Protein AF-A0A6N3IE03-F1 (afdb_monomer_lite)

Radius of gyration: 45.59 Å; chains: 1; bounding box: 142×41×114 Å

Foldseek 3Di:
DDDDDDDDDDDDDDDDDDDDDDDDDDDDDDPPPPPPPPDPPPVVVVVVVVVVVVVVVVVVVVVVVVVVVVVQVVVVVVLVVVVVVLLVVLVVCLVVLFDWDFDDPLQPFDPLDDPVQQWDADPVGTIIGTGHSVNVSVSCQVVVPDPQDHDAQAACDASDPVNHDDPVRVVVVVVVVVPDQKDWDDFDPPVPGRTDMDGFDFDDPSLCVSVVVLVVVVVVVVPPDDDDDDDDDDDDDDPDDDDPPRDGRGD

pLDDT: mean 70.15, std 24.77, range [23.05, 97.94]

Structure (mmCIF, N/CA/C/O backbone):
data_AF-A0A6N3IE03-F1
#
_entry.id   AF-A0A6N3IE03-F1
#
loop_
_atom_site.group_PDB
_atom_site.id
_atom_site.type_symbol
_atom_site.label_atom_id
_atom_site.label_alt_id
_atom_site.label_comp_id
_atom_site.label_asym_id
_atom_site.label_entity_id
_atom_site.label_seq_id
_atom_site.pdbx_PDB_ins_code
_atom_site.Cartn_x
_atom_site.Cartn_y
_atom_site.Cartn_z
_atom_site.occupancy
_atom_site.B_iso_or_equiv
_atom_site.auth_seq_id
_atom_site.auth_comp_id
_atom_site.auth_asym_id
_atom_site.auth_atom_id
_atom_site.pdbx_PDB_model_num
ATOM 1 N N . MET A 1 1 ? 94.315 -8.205 -21.829 1.00 37.69 1 MET A N 1
ATOM 2 C CA . MET A 1 1 ? 95.057 -9.343 -22.402 1.00 37.69 1 MET A CA 1
ATOM 3 C C . MET A 1 1 ? 94.757 -9.341 -23.893 1.00 37.69 1 MET A C 1
ATOM 5 O O . MET A 1 1 ? 93.631 -9.609 -24.283 1.00 37.69 1 MET A O 1
ATOM 9 N N . LEU A 1 2 ? 95.710 -8.837 -24.673 1.00 28.73 2 LEU A N 1
ATOM 10 C CA . LEU A 1 2 ? 95.710 -8.754 -26.134 1.00 28.73 2 LEU A CA 1
ATOM 11 C C . LEU A 1 2 ? 96.534 -9.933 -26.654 1.00 28.73 2 LEU A C 1
ATOM 13 O O . LEU A 1 2 ? 97.629 -10.098 -26.125 1.00 28.73 2 LEU A O 1
ATOM 17 N N . TYR A 1 3 ? 96.065 -10.669 -27.665 1.00 27.89 3 TYR A N 1
ATOM 18 C CA . TYR A 1 3 ? 96.879 -11.300 -28.730 1.00 27.89 3 TYR A CA 1
ATOM 19 C C . TYR A 1 3 ? 95.931 -12.095 -29.655 1.00 27.89 3 TYR A C 1
ATOM 21 O O . TYR A 1 3 ? 95.145 -12.886 -29.150 1.00 27.89 3 TYR A O 1
ATOM 29 N N . SER A 1 4 ? 95.742 -11.767 -30.940 1.00 29.50 4 SER A N 1
ATOM 30 C CA . SER A 1 4 ? 96.637 -11.948 -32.100 1.00 29.50 4 SER A CA 1
ATOM 31 C C . SER A 1 4 ? 96.987 -13.413 -32.358 1.00 29.50 4 SER A C 1
ATOM 33 O O . SER A 1 4 ? 97.778 -13.985 -31.623 1.00 29.50 4 SER A O 1
ATOM 35 N N . ASP A 1 5 ? 96.495 -13.968 -33.464 1.00 35.50 5 ASP A N 1
ATOM 36 C CA . ASP A 1 5 ? 97.280 -14.949 -34.204 1.00 35.50 5 ASP A CA 1
ATOM 37 C C . ASP A 1 5 ? 97.206 -14.642 -35.703 1.00 35.50 5 ASP A C 1
ATOM 39 O O . ASP A 1 5 ? 96.164 -14.282 -36.256 1.00 35.50 5 ASP A O 1
ATOM 43 N N . LYS A 1 6 ? 98.382 -14.674 -36.307 1.00 42.88 6 LYS A N 1
ATOM 44 C CA . LYS A 1 6 ? 98.753 -14.263 -37.652 1.00 42.88 6 LYS A CA 1
ATOM 45 C C . LYS A 1 6 ? 99.792 -15.295 -38.056 1.00 42.88 6 LYS A C 1
ATOM 47 O O . LYS A 1 6 ? 100.725 -15.467 -37.281 1.00 42.88 6 LYS A O 1
ATOM 52 N N . ASN A 1 7 ? 99.616 -15.912 -39.226 1.00 38.19 7 ASN A N 1
ATOM 53 C CA . ASN A 1 7 ? 100.542 -16.771 -39.996 1.00 38.19 7 ASN A CA 1
ATOM 54 C C . ASN A 1 7 ? 99.748 -17.978 -40.531 1.00 38.19 7 ASN A C 1
ATOM 56 O O . ASN A 1 7 ? 98.802 -18.428 -39.904 1.00 38.19 7 ASN A O 1
ATOM 60 N N . ASP A 1 8 ? 100.019 -18.573 -41.681 1.00 36.53 8 ASP A N 1
ATOM 61 C CA . ASP A 1 8 ? 100.954 -18.284 -42.754 1.00 36.53 8 ASP A CA 1
ATOM 62 C C . ASP A 1 8 ? 100.447 -19.019 -44.010 1.00 36.53 8 ASP A C 1
ATOM 64 O O . ASP A 1 8 ? 99.541 -19.850 -43.964 1.00 36.53 8 ASP A O 1
ATOM 68 N N . LYS A 1 9 ? 101.041 -18.659 -45.141 1.00 31.48 9 LYS A N 1
ATOM 69 C CA . LYS A 1 9 ? 100.795 -19.112 -46.520 1.00 31.48 9 LYS A CA 1
ATOM 70 C C . LYS A 1 9 ? 100.794 -20.641 -46.704 1.00 31.48 9 LYS A C 1
ATOM 72 O O . LYS A 1 9 ? 101.482 -21.334 -45.972 1.00 31.48 9 LYS A O 1
ATOM 77 N N . ILE A 1 10 ? 100.203 -21.114 -47.812 1.00 32.22 10 ILE A N 1
ATOM 78 C CA . ILE A 1 10 ? 100.901 -21.904 -48.854 1.00 32.22 10 ILE A CA 1
ATOM 79 C C . ILE A 1 10 ? 100.155 -21.762 -50.198 1.00 32.22 10 ILE A C 1
ATOM 81 O O . ILE A 1 10 ? 98.941 -21.904 -50.301 1.00 32.22 10 ILE A O 1
ATOM 85 N N . SER A 1 11 ? 100.946 -21.429 -51.214 1.00 29.80 11 SER A N 1
ATOM 86 C CA . SER A 1 11 ? 100.690 -21.343 -52.658 1.00 29.80 11 SER A CA 1
ATOM 87 C C . SER A 1 11 ? 100.616 -22.740 -53.317 1.00 29.80 11 SER A C 1
ATOM 89 O O . SER A 1 11 ? 101.130 -23.687 -52.739 1.00 29.80 11 SER A O 1
ATOM 91 N N . LEU A 1 12 ? 100.073 -22.983 -54.517 1.00 31.00 12 LEU A N 1
ATOM 92 C CA . LEU A 1 12 ? 100.626 -22.634 -55.840 1.00 31.00 12 LEU A CA 1
ATOM 93 C C . LEU A 1 12 ? 99.791 -23.331 -56.946 1.00 31.00 12 LEU A C 1
ATOM 95 O O . LEU A 1 12 ? 99.172 -24.361 -56.691 1.00 31.00 12 LEU A O 1
ATOM 99 N N . ASN A 1 13 ? 99.974 -22.825 -58.171 1.00 31.70 13 ASN A N 1
ATOM 100 C CA . ASN A 1 13 ? 99.715 -23.377 -59.514 1.00 31.70 13 ASN A CA 1
ATOM 101 C C . ASN A 1 13 ? 98.415 -22.983 -60.221 1.00 31.70 13 ASN A C 1
ATOM 103 O O . ASN A 1 13 ? 97.342 -23.008 -59.638 1.00 31.70 13 ASN A O 1
ATOM 107 N N . TYR A 1 14 ? 98.420 -22.722 -61.528 1.00 32.25 14 TYR A N 1
ATOM 108 C CA . TYR A 1 14 ? 99.443 -22.243 -62.474 1.00 32.25 14 TYR A CA 1
ATOM 109 C C . TYR A 1 14 ? 98.643 -21.883 -63.732 1.00 32.25 14 TYR A C 1
ATOM 111 O O . TYR A 1 14 ? 97.974 -22.729 -64.310 1.00 32.25 14 TYR A O 1
ATOM 119 N N . ASP A 1 15 ? 98.676 -20.601 -64.052 1.00 37.16 15 ASP A N 1
ATOM 120 C CA . ASP A 1 15 ? 98.762 -19.978 -65.366 1.00 37.16 15 ASP A CA 1
ATOM 121 C C . ASP A 1 15 ? 97.851 -20.338 -66.568 1.00 37.16 15 ASP A C 1
ATOM 123 O O . ASP A 1 15 ? 97.775 -21.454 -67.072 1.00 37.16 15 ASP A O 1
ATOM 127 N N . ASN A 1 16 ? 97.336 -19.231 -67.112 1.00 33.88 16 ASN A N 1
ATOM 128 C CA . ASN A 1 16 ? 97.209 -18.865 -68.520 1.00 33.88 16 ASN A CA 1
ATOM 129 C C . ASN A 1 16 ? 96.309 -19.661 -69.476 1.00 33.88 16 ASN A C 1
ATOM 131 O O . ASN A 1 16 ? 96.699 -20.669 -70.061 1.00 33.88 16 ASN A O 1
ATOM 135 N N . ARG A 1 17 ? 95.227 -18.987 -69.896 1.00 36.38 17 ARG A N 1
ATOM 136 C CA . ARG A 1 17 ? 95.092 -18.600 -71.311 1.00 36.38 17 ARG A CA 1
ATOM 137 C C . ARG A 1 17 ? 94.399 -17.245 -71.468 1.00 36.38 17 ARG A C 1
ATOM 139 O O . ARG A 1 17 ? 93.295 -17.017 -70.985 1.00 36.38 17 ARG A O 1
ATOM 146 N N . LEU A 1 18 ? 95.117 -16.373 -72.166 1.00 41.25 18 LEU A N 1
ATOM 147 C CA . LEU A 1 18 ? 94.766 -15.032 -72.612 1.00 41.25 18 LEU A CA 1
ATOM 148 C C . LEU A 1 18 ? 93.537 -15.025 -73.532 1.00 41.25 18 LEU A C 1
ATOM 150 O O . LEU A 1 18 ? 93.383 -15.897 -74.384 1.00 41.25 18 LEU A O 1
ATOM 154 N N . GLY A 1 19 ? 92.734 -13.967 -73.423 1.00 33.97 19 GLY A N 1
ATOM 155 C CA . GLY A 1 19 ? 91.658 -13.655 -74.359 1.00 33.97 19 GLY A CA 1
ATOM 156 C C . GLY A 1 19 ? 91.077 -12.271 -74.093 1.00 33.97 19 GLY A C 1
ATOM 157 O O . GLY A 1 19 ? 90.024 -12.144 -73.481 1.00 33.97 19 GLY A O 1
ATOM 158 N N . PHE A 1 20 ? 91.783 -11.228 -74.528 1.00 36.97 20 PHE A N 1
ATOM 159 C CA . PHE A 1 20 ? 91.282 -9.855 -74.560 1.00 36.97 20 PHE A CA 1
ATOM 160 C C . PHE A 1 20 ? 90.711 -9.582 -75.960 1.00 36.97 20 PHE A C 1
ATOM 162 O O . PHE A 1 20 ? 91.475 -9.604 -76.923 1.00 36.97 20 PHE A O 1
ATOM 169 N N . CYS A 1 21 ? 89.406 -9.308 -76.087 1.00 34.00 21 CYS A N 1
ATOM 170 C CA . CYS A 1 21 ? 88.875 -8.366 -77.085 1.00 34.00 21 CYS A CA 1
ATOM 171 C C . CYS A 1 21 ? 87.373 -8.060 -76.911 1.00 34.00 21 CYS A C 1
ATOM 173 O O . CYS A 1 21 ? 86.522 -8.909 -77.133 1.00 34.00 21 CYS A O 1
ATOM 175 N N . SER A 1 22 ? 87.112 -6.783 -76.613 1.00 37.88 22 SER A N 1
ATOM 176 C CA . SER A 1 22 ? 86.195 -5.869 -77.313 1.00 37.88 22 SER A CA 1
ATOM 177 C C . SER A 1 22 ? 84.662 -6.060 -77.317 1.00 37.88 22 SER A C 1
ATOM 179 O O . SER A 1 22 ? 84.104 -7.028 -77.817 1.00 37.88 22 SER A O 1
ATOM 181 N N . SER A 1 23 ? 84.024 -4.932 -76.971 1.00 40.78 23 SER A N 1
ATOM 182 C CA . SER A 1 23 ? 82.785 -4.338 -77.510 1.00 40.78 23 SER A CA 1
ATOM 183 C C . SER A 1 23 ? 81.403 -4.855 -77.082 1.00 40.78 23 SER A C 1
ATOM 185 O O . SER A 1 23 ? 80.914 -5.882 -77.524 1.00 40.78 23 SER A O 1
ATOM 187 N N . SER A 1 24 ? 80.731 -3.990 -76.310 1.00 44.25 24 SER A N 1
ATOM 188 C CA . SER A 1 24 ? 79.410 -3.408 -76.598 1.00 44.25 24 SER A CA 1
ATOM 189 C C . SER A 1 24 ? 78.331 -4.313 -77.211 1.00 44.25 24 SER A C 1
ATOM 191 O O . SER A 1 24 ? 78.223 -4.396 -78.430 1.00 44.25 24 SER A O 1
ATOM 193 N N . THR A 1 25 ? 77.363 -4.733 -76.387 1.00 42.12 25 THR A N 1
ATOM 194 C CA . THR A 1 25 ? 75.953 -4.736 -76.819 1.00 42.12 25 THR A CA 1
ATOM 195 C C . THR A 1 25 ? 74.999 -4.515 -75.648 1.00 42.12 25 THR A C 1
ATOM 197 O O . THR A 1 25 ? 75.111 -5.124 -74.589 1.00 42.12 25 THR A O 1
ATOM 200 N N . ARG A 1 26 ? 74.071 -3.586 -75.878 1.00 42.88 26 ARG A N 1
ATOM 201 C CA . ARG A 1 26 ? 72.909 -3.230 -75.064 1.00 42.88 26 ARG A CA 1
ATOM 202 C C . ARG A 1 26 ? 72.040 -4.449 -74.736 1.00 42.88 26 ARG A C 1
ATOM 204 O O . ARG A 1 26 ? 71.736 -5.226 -75.633 1.00 42.88 26 ARG A O 1
ATOM 211 N N . GLY A 1 27 ? 71.472 -4.460 -73.530 1.00 42.38 27 GLY A N 1
ATOM 212 C CA . GLY A 1 27 ? 70.138 -5.017 -73.307 1.00 42.38 27 GLY A CA 1
ATOM 213 C C . GLY A 1 27 ? 69.975 -5.866 -72.051 1.00 42.38 27 GLY A C 1
ATOM 214 O O . GLY A 1 27 ? 70.691 -6.834 -71.851 1.00 42.38 27 GLY A O 1
ATOM 215 N N . VAL A 1 28 ? 68.897 -5.556 -71.325 1.00 45.97 28 VAL A N 1
ATOM 216 C CA . VAL A 1 28 ? 68.160 -6.436 -70.403 1.00 45.97 28 VAL A CA 1
ATOM 217 C C . VAL A 1 28 ? 68.670 -6.495 -68.954 1.00 45.97 28 VAL A C 1
ATOM 219 O O . VAL A 1 28 ? 69.360 -7.423 -68.568 1.00 45.97 28 VAL A O 1
ATOM 222 N N . PHE A 1 29 ? 68.255 -5.523 -68.130 1.00 40.84 29 PHE A N 1
ATOM 223 C CA . PHE A 1 29 ? 67.421 -5.750 -66.927 1.00 40.84 29 PHE A CA 1
ATOM 224 C C . PHE A 1 29 ? 67.171 -4.403 -66.216 1.00 40.84 29 PHE A C 1
ATOM 226 O O . PHE A 1 29 ? 67.846 -4.033 -65.263 1.00 40.84 29 PHE A O 1
ATOM 233 N N . MET A 1 30 ? 66.196 -3.629 -66.695 1.00 40.66 30 MET A N 1
ATOM 234 C CA . MET A 1 30 ? 65.603 -2.528 -65.924 1.00 40.66 30 MET A CA 1
ATOM 235 C C . MET A 1 30 ? 64.177 -2.946 -65.592 1.00 40.66 30 MET A C 1
ATOM 237 O O . MET A 1 30 ? 63.225 -2.597 -66.289 1.00 40.66 30 MET A O 1
ATOM 241 N N . ALA A 1 31 ? 64.046 -3.769 -64.552 1.00 46.06 31 ALA A N 1
ATOM 242 C CA . ALA A 1 31 ? 62.759 -4.044 -63.942 1.00 46.06 31 ALA A CA 1
ATOM 243 C C . ALA A 1 31 ? 62.224 -2.725 -63.367 1.00 46.06 31 ALA A C 1
ATOM 245 O O . ALA A 1 31 ? 62.775 -2.167 -62.420 1.00 46.06 31 ALA A O 1
ATOM 246 N N . HIS A 1 32 ? 61.161 -2.214 -63.984 1.00 44.69 32 HIS A N 1
ATOM 247 C CA . HIS A 1 32 ? 60.321 -1.167 -63.426 1.00 44.69 32 HIS A CA 1
ATOM 248 C C . HIS A 1 32 ? 59.777 -1.633 -62.069 1.00 44.69 32 HIS A C 1
ATOM 250 O O . HIS A 1 32 ? 58.758 -2.319 -62.001 1.00 44.69 32 HIS A O 1
ATOM 256 N N . VAL A 1 33 ? 60.411 -1.222 -60.971 1.00 51.75 33 VAL A N 1
ATOM 257 C CA . VAL A 1 33 ? 59.705 -1.108 -59.693 1.00 51.75 33 VAL A CA 1
ATOM 258 C C . VAL A 1 33 ? 58.870 0.161 -59.802 1.00 51.75 33 VAL A C 1
ATOM 260 O O . VAL A 1 33 ? 59.308 1.257 -59.459 1.00 51.75 33 VAL A O 1
ATOM 263 N N . ALA A 1 34 ? 57.670 0.022 -60.365 1.00 46.00 34 ALA A N 1
ATOM 264 C CA . ALA A 1 34 ? 56.648 1.047 -60.276 1.00 46.00 34 ALA A CA 1
ATOM 265 C C . ALA A 1 34 ? 56.324 1.237 -58.788 1.00 46.00 34 ALA A C 1
ATOM 267 O O . ALA A 1 34 ? 55.581 0.458 -58.190 1.00 46.00 34 ALA A O 1
ATOM 268 N N . ALA A 1 35 ? 56.930 2.250 -58.170 1.00 50.28 35 ALA A N 1
ATOM 269 C CA . ALA A 1 35 ? 56.601 2.675 -56.823 1.00 50.28 35 ALA A CA 1
ATOM 270 C C . ALA A 1 35 ? 55.145 3.155 -56.824 1.00 50.28 35 ALA A C 1
ATOM 272 O O . ALA A 1 35 ? 54.835 4.286 -57.200 1.00 50.28 35 ALA A O 1
ATOM 273 N N . LYS A 1 36 ? 54.230 2.256 -56.452 1.00 51.59 36 LYS A N 1
ATOM 274 C CA . LYS A 1 36 ? 52.815 2.559 -56.267 1.00 51.59 36 LYS A CA 1
ATOM 275 C C . LYS A 1 36 ? 52.726 3.581 -55.135 1.00 51.59 36 LYS A C 1
ATOM 277 O O . LYS A 1 36 ? 52.910 3.245 -53.967 1.00 51.59 36 LYS A O 1
ATOM 282 N N . LYS A 1 37 ? 52.533 4.853 -55.491 1.00 52.94 37 LYS A N 1
ATOM 283 C CA . LYS A 1 37 ? 52.446 5.975 -54.552 1.00 52.94 37 LYS A CA 1
ATOM 284 C C . LYS A 1 37 ? 51.097 5.900 -53.832 1.00 52.94 37 LYS A C 1
ATOM 286 O O . LYS A 1 37 ? 50.156 6.612 -54.163 1.00 52.94 37 LYS A O 1
ATOM 291 N N . ASN A 1 38 ? 50.986 4.978 -52.881 1.00 62.91 38 ASN A N 1
ATOM 292 C CA . ASN A 1 38 ? 49.845 4.892 -51.986 1.00 62.91 38 ASN A CA 1
ATOM 293 C C . ASN A 1 38 ? 49.981 6.067 -51.007 1.00 62.91 38 ASN A C 1
ATOM 295 O O . ASN A 1 38 ? 50.789 6.004 -50.082 1.00 62.91 38 ASN A O 1
ATOM 299 N N . GLY A 1 39 ? 49.259 7.169 -51.235 1.00 65.62 39 GLY A N 1
ATOM 300 C CA . GLY A 1 39 ? 49.109 8.197 -50.200 1.00 65.62 39 GLY A CA 1
ATOM 301 C C . GLY A 1 39 ? 48.612 7.536 -48.907 1.00 65.62 39 GLY A C 1
ATOM 302 O O . GLY A 1 39 ? 47.878 6.545 -49.001 1.00 65.62 39 GLY A O 1
ATOM 303 N N . PRO A 1 40 ? 49.023 8.006 -47.713 1.00 66.06 40 PRO A N 1
ATOM 304 C CA . PRO A 1 40 ? 48.572 7.397 -46.470 1.00 66.06 40 PRO A CA 1
ATOM 305 C C . PRO A 1 40 ? 47.048 7.417 -46.487 1.00 66.06 40 PRO A C 1
ATOM 307 O O . PRO A 1 40 ? 46.437 8.474 -46.649 1.00 66.06 40 PRO A O 1
ATOM 310 N N . ALA A 1 41 ? 46.435 6.239 -46.410 1.00 76.75 41 ALA A N 1
ATOM 311 C CA . ALA A 1 41 ? 44.993 6.078 -46.479 1.00 76.75 41 ALA A CA 1
ATOM 312 C C . ALA A 1 41 ? 44.366 6.557 -45.160 1.00 76.75 41 ALA A C 1
ATOM 314 O O . ALA A 1 41 ? 43.799 5.769 -44.415 1.00 76.75 41 ALA A O 1
ATOM 315 N N . ILE A 1 42 ? 44.486 7.857 -44.869 1.00 84.00 42 ILE A N 1
ATOM 316 C CA . ILE A 1 42 ? 43.970 8.552 -43.677 1.00 84.00 42 ILE A CA 1
ATOM 317 C C . ILE A 1 42 ? 42.452 8.355 -43.555 1.00 84.00 42 ILE A C 1
ATOM 319 O O . ILE A 1 42 ? 41.893 8.413 -42.466 1.00 84.00 42 ILE A O 1
ATOM 323 N N . TRP A 1 43 ? 41.776 8.032 -44.656 1.00 86.81 43 TRP A N 1
ATOM 324 C CA . TRP A 1 43 ? 40.355 7.723 -44.646 1.00 86.81 43 TRP A CA 1
ATOM 325 C C . TRP A 1 43 ? 40.010 6.380 -43.978 1.00 86.81 43 TRP A C 1
ATOM 327 O O . TRP A 1 43 ? 38.930 6.259 -43.414 1.00 86.81 43 TRP A O 1
ATOM 337 N N . LEU A 1 44 ? 40.920 5.396 -43.955 1.00 89.75 44 LEU A N 1
ATOM 338 C CA . LEU A 1 44 ? 40.697 4.117 -43.264 1.00 89.75 44 LEU A CA 1
ATOM 339 C C . LEU A 1 44 ? 40.550 4.268 -41.737 1.00 89.75 44 LEU A C 1
ATOM 341 O O . LEU A 1 44 ? 39.555 3.771 -41.209 1.00 89.75 44 LEU A O 1
ATOM 345 N N . PRO A 1 45 ? 41.454 4.956 -41.005 1.00 92.75 45 PRO A N 1
ATOM 346 C CA . PRO A 1 45 ? 41.255 5.183 -39.577 1.00 92.75 45 PRO A CA 1
ATOM 347 C C . PRO A 1 45 ? 40.052 6.093 -39.303 1.00 92.75 45 PRO A C 1
ATOM 349 O O . PRO A 1 45 ? 39.342 5.863 -38.332 1.00 92.75 45 PRO A O 1
ATOM 352 N N . LEU A 1 46 ? 39.757 7.071 -40.170 1.00 94.00 46 LEU A N 1
ATOM 353 C CA . LEU A 1 46 ? 38.556 7.904 -40.026 1.00 94.00 46 LEU A CA 1
ATOM 354 C C . LEU A 1 46 ? 37.267 7.086 -40.165 1.00 94.00 46 LEU A C 1
ATOM 356 O O . LEU A 1 46 ? 36.354 7.242 -39.356 1.00 94.00 46 LEU A O 1
ATOM 360 N N . LEU A 1 47 ? 37.205 6.185 -41.147 1.00 95.19 47 LEU A N 1
ATOM 361 C CA . LEU A 1 47 ? 36.081 5.272 -41.329 1.00 95.19 47 LEU A CA 1
ATOM 362 C C . LEU A 1 47 ? 35.950 4.314 -40.140 1.00 95.19 47 LEU A C 1
ATOM 364 O O . LEU A 1 47 ? 34.845 4.118 -39.643 1.00 95.19 47 LEU A O 1
ATOM 368 N N . ALA A 1 48 ? 37.061 3.763 -39.644 1.00 95.44 48 ALA A N 1
ATOM 369 C CA . ALA A 1 48 ? 37.059 2.907 -38.460 1.00 95.44 48 ALA A CA 1
ATOM 370 C C . ALA A 1 48 ? 36.535 3.649 -37.217 1.00 95.44 48 ALA A C 1
ATOM 372 O O . ALA A 1 48 ? 35.670 3.127 -36.516 1.00 95.44 48 ALA A O 1
ATOM 373 N N . CYS A 1 49 ? 36.980 4.889 -36.982 1.00 96.75 49 CYS A N 1
ATOM 374 C CA . CYS A 1 49 ? 36.477 5.736 -35.898 1.00 96.75 49 CYS A CA 1
ATOM 375 C C . CYS A 1 49 ? 34.985 6.058 -36.056 1.00 96.75 49 CYS A C 1
ATOM 377 O O . CYS A 1 49 ? 34.243 6.006 -35.077 1.00 96.75 49 CYS A O 1
ATOM 379 N N . PHE A 1 50 ? 34.529 6.363 -37.274 1.00 96.81 50 PHE A N 1
ATOM 380 C CA . PHE A 1 50 ? 33.116 6.626 -37.549 1.00 96.81 50 PHE A CA 1
ATOM 381 C C . PHE A 1 50 ? 32.247 5.390 -37.284 1.00 96.81 50 PHE A C 1
ATOM 383 O O . PHE A 1 50 ? 31.245 5.485 -36.579 1.00 96.81 50 PHE A O 1
ATOM 390 N N . LEU A 1 51 ? 32.650 4.219 -37.786 1.00 97.25 51 LEU A N 1
ATOM 391 C CA . LEU A 1 51 ? 31.936 2.961 -37.554 1.00 97.25 51 LEU A CA 1
ATOM 392 C C . LEU A 1 51 ? 31.911 2.589 -36.068 1.00 97.25 51 LEU A C 1
ATOM 394 O O . LEU A 1 51 ? 30.870 2.175 -35.563 1.00 97.25 51 LEU A O 1
ATOM 398 N N . TRP A 1 52 ? 33.019 2.795 -35.354 1.00 97.38 52 TRP A N 1
ATOM 399 C CA . TRP A 1 52 ? 33.087 2.599 -33.907 1.00 97.38 52 TRP A CA 1
ATOM 400 C C . TRP A 1 52 ? 32.137 3.535 -33.149 1.00 97.38 52 TRP A C 1
ATOM 402 O O . TRP A 1 52 ? 31.420 3.100 -32.247 1.00 97.38 52 TRP A O 1
ATOM 412 N N . LEU A 1 53 ? 32.075 4.810 -33.537 1.00 97.94 53 LEU A N 1
ATOM 413 C CA . LEU A 1 53 ? 31.160 5.784 -32.941 1.00 97.94 53 LEU A CA 1
ATOM 414 C C . LEU A 1 53 ? 29.692 5.419 -33.197 1.00 97.94 53 LEU A C 1
ATOM 416 O O . LEU A 1 53 ? 28.876 5.471 -32.281 1.00 97.94 53 LEU A O 1
ATOM 420 N N . VAL A 1 54 ? 29.347 4.995 -34.415 1.00 97.69 54 VAL A N 1
ATOM 421 C CA . VAL A 1 54 ? 27.985 4.540 -34.738 1.00 97.69 54 VAL A CA 1
ATOM 422 C C . VAL A 1 54 ? 27.625 3.283 -33.947 1.00 97.69 54 VAL A C 1
ATOM 424 O O . VAL A 1 54 ? 26.530 3.205 -33.391 1.00 97.69 54 VAL A O 1
ATOM 427 N N . PHE A 1 55 ? 28.542 2.318 -33.852 1.00 97.62 55 PHE A N 1
ATOM 428 C CA . PHE A 1 55 ? 28.334 1.083 -33.099 1.00 97.62 55 PHE A CA 1
ATOM 429 C C . PHE A 1 55 ? 28.117 1.355 -31.607 1.00 97.62 55 PHE A C 1
ATOM 431 O O . PHE A 1 55 ? 27.124 0.911 -31.033 1.00 97.62 55 PHE A O 1
ATOM 438 N N . THR A 1 56 ? 28.993 2.147 -30.986 1.00 97.19 56 THR A N 1
ATOM 439 C CA . THR A 1 56 ? 28.869 2.519 -29.568 1.00 97.19 56 THR A CA 1
ATOM 440 C C . THR A 1 56 ? 27.609 3.337 -29.292 1.00 97.19 56 THR A C 1
ATOM 442 O O . THR A 1 56 ? 26.931 3.080 -28.298 1.00 97.19 56 THR A O 1
ATOM 445 N N . LEU A 1 57 ? 27.218 4.249 -30.190 1.00 97.25 57 LEU A N 1
ATOM 446 C CA . LEU A 1 57 ? 25.960 4.987 -30.073 1.00 97.25 57 LEU A CA 1
ATOM 447 C C . LEU A 1 57 ? 24.738 4.063 -30.189 1.00 97.25 57 LEU A C 1
ATOM 449 O O . LEU A 1 57 ? 23.771 4.232 -29.447 1.00 97.25 57 LEU A O 1
ATOM 453 N N . ALA A 1 58 ? 24.764 3.086 -31.098 1.00 96.56 58 ALA A N 1
ATOM 454 C CA . ALA A 1 58 ? 23.691 2.105 -31.238 1.00 96.56 58 ALA A CA 1
ATOM 455 C C . ALA A 1 58 ? 23.555 1.239 -29.976 1.00 96.56 58 ALA A C 1
ATOM 457 O O . ALA A 1 58 ? 22.444 1.082 -29.467 1.00 96.56 58 ALA A O 1
ATOM 458 N N . LEU A 1 59 ? 24.676 0.753 -29.428 1.00 96.25 59 LEU A N 1
ATOM 459 C CA . LEU A 1 59 ? 24.695 0.011 -28.166 1.00 96.25 59 LEU A CA 1
ATOM 460 C C . LEU A 1 59 ? 24.183 0.856 -26.996 1.00 96.25 59 LEU A C 1
ATOM 462 O O . LEU A 1 59 ? 23.342 0.385 -26.238 1.00 96.25 59 LEU A O 1
ATOM 466 N N . TYR A 1 60 ? 24.622 2.111 -26.881 1.00 95.94 60 TYR A N 1
ATOM 467 C CA . TYR A 1 60 ? 24.151 3.028 -25.842 1.00 95.94 60 TYR A CA 1
ATOM 468 C C . TYR A 1 60 ? 22.640 3.268 -25.933 1.00 95.94 60 TYR A C 1
ATOM 470 O O . TYR A 1 60 ? 21.938 3.194 -24.930 1.00 95.94 60 TYR A O 1
ATOM 478 N N . ARG A 1 61 ? 22.106 3.500 -27.141 1.00 94.56 61 ARG A N 1
ATOM 479 C CA . ARG A 1 61 ? 20.659 3.682 -27.339 1.00 94.56 61 ARG A CA 1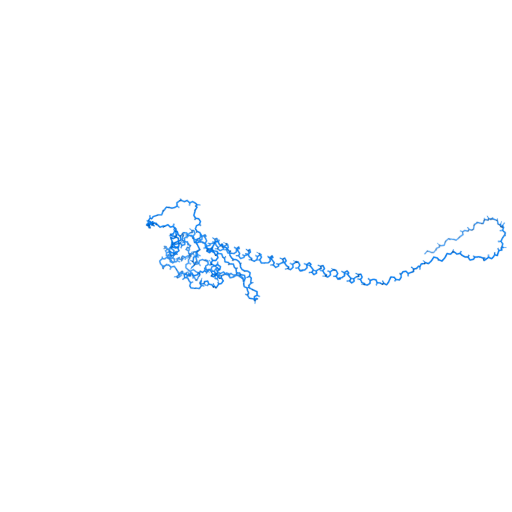
ATOM 480 C C . ARG A 1 61 ? 19.872 2.418 -27.015 1.00 94.56 61 ARG A C 1
ATOM 482 O O . ARG A 1 61 ? 18.769 2.531 -26.493 1.00 94.56 61 ARG A O 1
ATOM 489 N N . GLN A 1 62 ? 20.410 1.241 -27.327 1.00 93.69 62 GLN A N 1
ATOM 490 C CA . GLN A 1 62 ? 19.776 -0.024 -26.970 1.00 93.69 62 GLN A CA 1
ATOM 491 C C . GLN A 1 62 ? 19.775 -0.230 -25.452 1.00 93.69 62 GLN A C 1
ATOM 493 O O . GLN A 1 62 ? 18.726 -0.545 -24.900 1.00 93.69 62 GLN A O 1
ATOM 498 N N . ALA A 1 63 ? 20.908 0.009 -24.786 1.00 91.31 63 ALA A N 1
ATOM 499 C CA . ALA A 1 63 ? 21.016 -0.057 -23.331 1.00 91.31 63 ALA A CA 1
ATOM 500 C C . ALA A 1 63 ? 20.029 0.908 -22.660 1.00 91.31 63 ALA A C 1
ATOM 502 O O . ALA A 1 63 ? 19.206 0.474 -21.867 1.00 91.31 63 ALA A O 1
ATOM 503 N N . ALA A 1 64 ? 19.992 2.173 -23.091 1.00 89.50 64 ALA A N 1
ATOM 504 C CA . ALA A 1 64 ? 19.079 3.175 -22.541 1.00 89.50 64 ALA A CA 1
ATOM 505 C C . ALA A 1 64 ? 17.590 2.809 -22.712 1.00 89.50 64 ALA A C 1
ATOM 507 O O . ALA A 1 64 ? 16.781 3.089 -21.833 1.00 89.50 64 ALA A O 1
ATOM 508 N N . ARG A 1 65 ? 17.209 2.171 -23.830 1.00 85.38 65 ARG A N 1
ATOM 509 C CA . ARG A 1 65 ? 15.827 1.696 -24.037 1.00 85.38 65 ARG A CA 1
ATOM 510 C C . ARG A 1 65 ? 15.468 0.532 -23.117 1.00 85.38 65 ARG A C 1
ATOM 512 O O . ARG A 1 65 ? 14.343 0.475 -22.634 1.00 85.38 65 ARG A O 1
ATOM 519 N N . VAL A 1 66 ? 16.399 -0.402 -22.920 1.00 87.31 66 VAL A N 1
ATOM 520 C CA . VAL A 1 66 ? 16.201 -1.557 -22.033 1.00 87.31 66 VAL A CA 1
ATOM 521 C C . VAL A 1 66 ? 16.155 -1.106 -20.574 1.00 87.31 66 VAL A C 1
ATOM 523 O O . VAL A 1 66 ? 15.283 -1.559 -19.836 1.00 87.31 66 VAL A O 1
ATOM 526 N N . ASP A 1 67 ? 17.022 -0.170 -20.186 1.00 86.06 67 ASP A N 1
ATOM 527 C CA . ASP A 1 67 ? 17.067 0.388 -18.834 1.00 86.06 67 ASP A CA 1
ATOM 528 C C . ASP A 1 67 ? 15.736 1.041 -18.452 1.00 86.06 67 ASP A C 1
ATOM 530 O O . ASP A 1 67 ? 15.241 0.812 -17.352 1.00 86.06 67 ASP A O 1
ATOM 534 N N . GLU A 1 68 ? 15.114 1.809 -19.350 1.00 81.75 68 GLU A N 1
ATOM 535 C CA . GLU A 1 68 ? 13.852 2.492 -19.043 1.00 81.75 68 GLU A CA 1
ATOM 536 C C . GLU A 1 68 ? 12.699 1.508 -18.792 1.00 81.75 68 GLU A C 1
ATOM 538 O O . GLU A 1 68 ? 11.997 1.609 -17.784 1.00 81.75 68 GLU A O 1
ATOM 543 N N . ALA A 1 69 ? 12.539 0.507 -19.665 1.00 79.69 69 ALA A N 1
ATOM 544 C CA . ALA A 1 69 ? 11.509 -0.518 -19.498 1.00 79.69 69 ALA A CA 1
ATOM 545 C C . ALA A 1 69 ? 11.727 -1.329 -18.211 1.00 79.69 69 ALA A C 1
ATOM 547 O O . ALA A 1 69 ? 10.784 -1.583 -17.460 1.00 79.69 69 ALA A O 1
ATOM 548 N N . HIS A 1 70 ? 12.983 -1.680 -17.924 1.00 86.31 70 HIS A N 1
ATOM 549 C CA . HIS A 1 70 ? 13.327 -2.456 -16.742 1.00 86.31 70 HIS A CA 1
ATOM 550 C C . HIS A 1 70 ? 13.112 -1.668 -15.443 1.00 86.31 70 HIS A C 1
ATOM 552 O O . HIS A 1 70 ? 12.635 -2.218 -14.454 1.00 86.31 70 HIS A O 1
ATOM 558 N N . ARG A 1 71 ? 13.400 -0.361 -15.435 1.00 85.31 71 ARG A N 1
ATOM 559 C CA . ARG A 1 71 ? 13.161 0.506 -14.271 1.00 85.31 71 ARG A CA 1
ATOM 560 C C . ARG A 1 71 ? 11.683 0.598 -13.919 1.00 85.31 71 ARG A C 1
ATOM 562 O O . ARG A 1 71 ? 11.344 0.488 -12.743 1.00 85.31 71 ARG A O 1
ATOM 569 N N . LEU A 1 72 ? 10.812 0.755 -14.915 1.00 87.50 72 LEU A N 1
ATOM 570 C CA . LEU A 1 72 ? 9.371 0.814 -14.679 1.00 87.50 72 LEU A CA 1
ATOM 571 C C . LEU A 1 72 ? 8.837 -0.508 -14.108 1.00 87.50 72 LEU A C 1
ATOM 573 O O . LEU A 1 72 ? 8.050 -0.493 -13.166 1.00 87.50 72 LEU A O 1
ATOM 577 N N . GLU A 1 73 ? 9.296 -1.642 -14.639 1.00 89.56 73 GLU A N 1
ATOM 578 C CA . GLU A 1 73 ? 8.913 -2.975 -14.161 1.00 89.56 73 GLU A CA 1
ATOM 579 C C . GLU A 1 73 ? 9.408 -3.248 -12.730 1.00 89.56 73 GLU A C 1
ATOM 581 O O . GLU A 1 73 ? 8.675 -3.799 -11.901 1.00 89.56 73 GLU A O 1
ATOM 586 N N . LEU A 1 74 ? 10.629 -2.814 -12.404 1.00 91.44 74 LEU A N 1
ATOM 587 C CA . LEU A 1 74 ? 11.175 -2.902 -11.050 1.00 91.44 74 LEU A CA 1
ATOM 588 C C . LEU A 1 74 ? 10.359 -2.065 -10.060 1.00 91.44 74 LEU A C 1
ATOM 590 O O . LEU A 1 74 ? 10.026 -2.556 -8.980 1.00 91.44 74 LEU A O 1
ATOM 594 N N . GLU A 1 75 ? 9.998 -0.831 -10.418 1.00 90.12 75 GLU A N 1
ATOM 595 C CA . GLU A 1 75 ? 9.176 0.020 -9.553 1.00 90.12 75 GLU A CA 1
ATOM 596 C C . GLU A 1 75 ? 7.738 -0.502 -9.429 1.00 90.12 75 GLU A C 1
ATOM 598 O O . GLU A 1 75 ? 7.188 -0.521 -8.326 1.00 90.12 75 GLU A O 1
ATOM 603 N N . HIS A 1 76 ? 7.143 -1.021 -10.509 1.00 91.56 76 HIS A N 1
ATOM 604 C CA . HIS A 1 76 ? 5.852 -1.715 -10.448 1.00 91.56 76 HIS A CA 1
ATOM 605 C C . HIS A 1 76 ? 5.915 -2.908 -9.491 1.00 91.56 76 HIS A C 1
ATOM 607 O O . HIS A 1 76 ? 5.086 -3.017 -8.584 1.00 91.56 76 HIS A O 1
ATOM 613 N N . THR A 1 77 ? 6.939 -3.755 -9.612 1.00 92.88 77 THR A N 1
ATOM 614 C CA . THR A 1 77 ? 7.152 -4.910 -8.726 1.00 92.88 77 THR A CA 1
ATOM 615 C C . THR A 1 77 ? 7.336 -4.474 -7.273 1.00 92.88 77 THR A C 1
ATOM 617 O O . THR A 1 77 ? 6.760 -5.078 -6.360 1.00 92.88 77 THR A O 1
ATOM 620 N N . ARG A 1 78 ? 8.098 -3.401 -7.039 1.00 91.31 78 ARG A N 1
ATOM 621 C CA . ARG A 1 78 ? 8.331 -2.828 -5.710 1.00 91.31 78 ARG A CA 1
ATOM 622 C C . ARG A 1 78 ? 7.030 -2.339 -5.078 1.00 91.31 78 ARG A C 1
ATOM 624 O O . ARG A 1 78 ? 6.713 -2.753 -3.962 1.00 91.31 78 ARG A O 1
ATOM 631 N N . LEU A 1 79 ? 6.258 -1.513 -5.786 1.00 91.25 79 LEU A N 1
ATOM 632 C CA . LEU A 1 79 ? 4.974 -0.992 -5.307 1.00 91.25 79 LEU A CA 1
ATOM 633 C C . LEU A 1 79 ? 3.967 -2.120 -5.065 1.00 91.25 79 LEU A C 1
ATOM 635 O O . LEU A 1 79 ? 3.328 -2.158 -4.013 1.00 91.25 79 LEU A O 1
ATOM 639 N N . SER A 1 80 ? 3.891 -3.085 -5.983 1.00 91.56 80 SER A N 1
ATOM 640 C CA . SER A 1 80 ? 3.017 -4.254 -5.857 1.00 91.56 80 SER A CA 1
ATOM 641 C C . SER A 1 80 ? 3.365 -5.094 -4.630 1.00 91.56 80 SER A C 1
ATOM 643 O O . SER A 1 80 ? 2.479 -5.579 -3.927 1.00 91.56 80 SER A O 1
ATOM 645 N N . THR A 1 81 ? 4.658 -5.262 -4.342 1.00 92.75 81 THR A N 1
ATOM 646 C CA . THR A 1 81 ? 5.133 -6.021 -3.178 1.00 92.75 81 THR A CA 1
ATOM 647 C 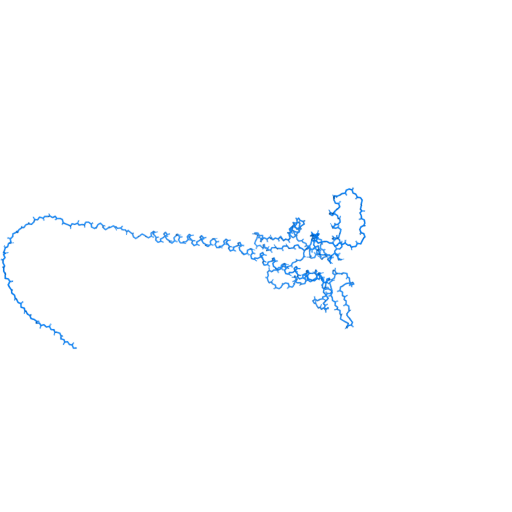C . THR A 1 81 ? 4.764 -5.319 -1.876 1.00 92.75 81 THR A C 1
ATOM 649 O O . THR A 1 81 ? 4.217 -5.958 -0.978 1.00 92.75 81 THR A O 1
ATOM 652 N N . VAL A 1 82 ? 4.990 -4.005 -1.784 1.00 90.25 82 VAL A N 1
ATOM 653 C CA . VAL A 1 82 ? 4.598 -3.206 -0.610 1.00 90.25 82 VAL A CA 1
ATOM 654 C C . VAL A 1 82 ? 3.083 -3.257 -0.401 1.00 90.25 82 VAL A C 1
ATOM 656 O O . VAL A 1 82 ? 2.620 -3.485 0.718 1.00 90.25 82 VAL A O 1
ATOM 659 N N . ALA A 1 83 ? 2.302 -3.110 -1.474 1.00 89.31 83 ALA A N 1
ATOM 660 C CA . ALA A 1 83 ? 0.848 -3.193 -1.410 1.00 89.31 83 ALA A CA 1
ATOM 661 C C . ALA A 1 83 ? 0.378 -4.574 -0.923 1.00 89.31 83 ALA A C 1
ATOM 663 O O . ALA A 1 83 ? -0.468 -4.650 -0.033 1.00 89.31 83 ALA A O 1
ATOM 664 N N . ARG A 1 84 ? 0.952 -5.667 -1.445 1.00 89.81 84 ARG A N 1
ATOM 665 C CA . ARG A 1 84 ? 0.641 -7.037 -1.001 1.00 89.81 84 ARG A CA 1
ATOM 666 C C . ARG A 1 84 ? 0.985 -7.262 0.471 1.00 89.81 84 ARG A C 1
ATOM 668 O O . ARG A 1 84 ? 0.140 -7.746 1.210 1.00 89.81 84 ARG A O 1
ATOM 675 N N . GLN A 1 85 ? 2.159 -6.827 0.928 1.00 91.38 85 GLN A N 1
ATOM 676 C CA . GLN A 1 85 ? 2.550 -6.941 2.339 1.00 91.38 85 GLN A CA 1
ATOM 677 C C . GLN A 1 85 ? 1.588 -6.197 3.274 1.00 91.38 85 GLN A C 1
ATOM 679 O O . GLN A 1 85 ? 1.201 -6.718 4.322 1.00 91.38 85 GLN A O 1
ATOM 684 N N . LEU A 1 86 ? 1.159 -4.990 2.890 1.00 89.56 86 LEU A N 1
ATOM 685 C CA . LEU A 1 86 ? 0.164 -4.235 3.651 1.00 89.56 86 LEU A CA 1
ATOM 686 C C . LEU A 1 86 ? -1.197 -4.946 3.669 1.00 89.56 86 LEU A C 1
ATOM 688 O O . LEU A 1 86 ? -1.872 -4.958 4.702 1.00 89.56 86 LEU A O 1
ATOM 692 N N . MET A 1 87 ? -1.591 -5.548 2.545 1.00 87.25 87 MET A N 1
ATOM 693 C CA . MET A 1 87 ? -2.819 -6.334 2.432 1.00 87.25 87 MET A CA 1
ATOM 694 C C . MET A 1 87 ? -2.794 -7.584 3.301 1.00 87.25 87 MET A C 1
ATOM 696 O O . MET A 1 87 ? -3.777 -7.848 3.992 1.00 87.25 87 MET A O 1
ATOM 700 N N . ASP A 1 88 ? -1.677 -8.302 3.335 1.00 90.06 88 ASP A N 1
ATOM 701 C CA . ASP A 1 88 ? -1.510 -9.492 4.166 1.00 90.06 88 ASP A CA 1
ATOM 702 C C . ASP A 1 88 ? -1.582 -9.139 5.654 1.00 90.06 88 ASP A C 1
ATOM 704 O O . ASP A 1 88 ? -2.324 -9.771 6.408 1.00 90.06 88 ASP A O 1
ATOM 708 N N . ALA A 1 89 ? -0.904 -8.066 6.076 1.00 91.06 89 ALA A N 1
ATOM 709 C CA . ALA A 1 89 ? -0.992 -7.570 7.448 1.00 91.06 89 ALA A CA 1
ATOM 710 C C . ALA A 1 89 ? -2.428 -7.155 7.814 1.00 91.06 89 ALA A C 1
ATOM 712 O O . ALA A 1 89 ? -2.924 -7.458 8.904 1.00 91.06 89 ALA A O 1
ATOM 713 N N . ARG A 1 90 ? -3.123 -6.462 6.901 1.00 89.62 90 ARG A N 1
ATOM 714 C CA . ARG A 1 90 ? -4.517 -6.040 7.096 1.00 89.62 90 ARG A CA 1
ATOM 715 C C . ARG A 1 90 ? -5.448 -7.240 7.207 1.00 89.62 90 ARG A C 1
ATOM 717 O O . ARG A 1 90 ? -6.310 -7.253 8.082 1.00 89.62 90 ARG A O 1
ATOM 724 N N . ASN A 1 91 ? -5.275 -8.223 6.331 1.00 86.19 91 ASN A N 1
ATOM 725 C CA . ASN A 1 91 ? -6.038 -9.460 6.324 1.00 86.19 91 ASN A CA 1
ATOM 726 C C . ASN A 1 91 ? -5.845 -10.229 7.635 1.00 86.19 91 ASN A C 1
ATOM 728 O O . ASN A 1 91 ? -6.823 -10.603 8.273 1.00 86.19 91 ASN A O 1
ATOM 732 N N . TRP A 1 92 ? -4.598 -10.378 8.087 1.00 91.31 92 TRP A N 1
ATOM 733 C CA . TRP A 1 92 ? -4.291 -10.998 9.374 1.00 91.31 92 TRP A CA 1
ATOM 734 C C . TRP A 1 92 ? -5.063 -10.324 10.519 1.00 91.31 92 TRP A C 1
ATOM 736 O O . TRP A 1 92 ? -5.780 -10.990 11.262 1.00 91.31 92 TRP A O 1
ATOM 746 N N . ASN A 1 93 ? -5.030 -8.989 10.597 1.00 90.69 93 ASN A N 1
ATOM 747 C CA . ASN A 1 93 ? -5.799 -8.235 11.591 1.00 90.69 93 ASN A CA 1
ATOM 748 C C . ASN A 1 93 ? -7.323 -8.474 11.451 1.00 90.69 93 ASN A C 1
ATOM 750 O O . ASN A 1 93 ? -8.023 -8.677 12.446 1.00 90.69 93 ASN A O 1
ATOM 754 N N . ALA A 1 94 ? -7.838 -8.507 10.217 1.00 85.69 94 ALA A N 1
ATOM 755 C CA . ALA A 1 94 ? -9.262 -8.682 9.930 1.00 85.69 94 ALA A CA 1
ATOM 756 C C . ALA A 1 94 ? -9.797 -10.062 10.326 1.00 85.69 94 ALA A C 1
ATOM 758 O O . ALA A 1 94 ? -10.921 -10.149 10.827 1.00 85.69 94 ALA A O 1
ATOM 759 N N . VAL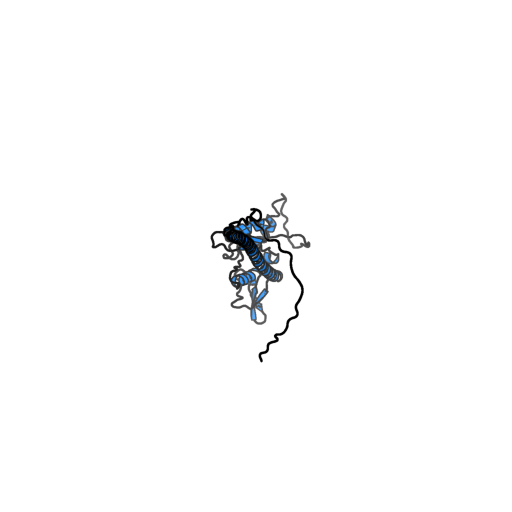 A 1 95 ? -8.998 -11.117 10.143 1.00 84.88 95 VAL A N 1
ATOM 760 C CA . VAL A 1 95 ? -9.332 -12.492 10.550 1.00 84.88 95 VAL A CA 1
ATOM 761 C C . VAL A 1 95 ? -9.449 -12.608 12.072 1.00 84.88 95 VAL A C 1
ATOM 763 O O . VAL A 1 95 ? -10.293 -13.350 12.566 1.00 84.88 95 VAL A O 1
ATOM 766 N N . HIS A 1 96 ? -8.677 -11.821 12.824 1.00 87.19 96 HIS A N 1
ATOM 767 C CA . HIS A 1 96 ? -8.786 -11.744 14.284 1.00 87.19 96 HIS A CA 1
ATOM 768 C C . HIS A 1 96 ? -9.917 -10.823 14.777 1.00 87.19 96 HIS A C 1
ATOM 770 O O . HIS A 1 96 ? -10.172 -10.755 15.977 1.00 87.19 96 HIS A O 1
ATOM 776 N N . GLY A 1 97 ? -10.622 -10.129 13.876 1.00 82.06 97 GLY A N 1
ATOM 777 C CA . GLY A 1 97 ? -11.667 -9.167 14.236 1.00 82.06 97 GLY A CA 1
ATOM 778 C C . GLY A 1 97 ? -11.134 -7.854 14.823 1.00 82.06 97 GLY A C 1
ATOM 779 O O . GLY A 1 97 ? -11.917 -7.081 15.373 1.00 82.06 97 GLY A O 1
ATOM 780 N N . GLY A 1 98 ? -9.832 -7.587 14.685 1.00 88.56 98 GLY A N 1
ATOM 781 C CA . GLY A 1 98 ? -9.132 -6.495 15.357 1.00 88.56 98 GLY A CA 1
ATOM 782 C C . GLY A 1 98 ? -8.187 -6.980 16.455 1.00 88.56 98 GLY A C 1
ATOM 783 O O . GLY A 1 98 ? -8.346 -8.063 17.010 1.00 88.56 98 GLY A O 1
ATOM 784 N N . VAL A 1 99 ? -7.188 -6.159 16.781 1.00 92.12 99 VAL A N 1
ATOM 785 C CA . VAL A 1 99 ? -6.227 -6.439 17.859 1.00 92.12 99 VAL A CA 1
ATOM 786 C C . VAL A 1 99 ? -6.309 -5.342 18.907 1.00 92.12 99 VAL A C 1
ATOM 788 O O . VAL A 1 99 ? -6.308 -4.163 18.572 1.00 92.12 99 VAL A O 1
ATOM 791 N N . TYR A 1 100 ? -6.357 -5.709 20.182 1.00 93.25 100 TYR A N 1
ATOM 792 C CA . TYR A 1 100 ? -6.327 -4.741 21.272 1.00 93.25 100 TYR A CA 1
ATOM 793 C C . TYR A 1 100 ? -4.888 -4.362 21.628 1.00 93.25 100 TYR A C 1
ATOM 795 O O . TYR A 1 100 ? -4.045 -5.229 21.851 1.00 93.25 100 TYR A O 1
ATOM 803 N N . VAL A 1 101 ? -4.611 -3.060 21.696 1.00 94.31 101 VAL A N 1
ATOM 804 C CA . VAL A 1 101 ? -3.301 -2.508 22.077 1.00 94.31 101 VAL A CA 1
ATOM 805 C C . VAL A 1 101 ? -3.441 -1.595 23.286 1.00 94.31 101 VAL A C 1
ATOM 807 O O . VAL A 1 101 ? -4.488 -0.990 23.484 1.00 94.31 101 VAL A O 1
ATOM 810 N N . LEU A 1 102 ? -2.390 -1.452 24.093 1.00 95.19 102 LEU A N 1
ATOM 811 C CA . LEU A 1 102 ? -2.408 -0.508 25.213 1.00 95.19 102 LEU A CA 1
ATOM 812 C C . LEU A 1 102 ? -2.615 0.927 24.718 1.00 95.19 102 LEU A C 1
ATOM 814 O O . LEU A 1 102 ? -1.952 1.374 23.771 1.00 95.19 102 LEU A O 1
ATOM 818 N N . LYS A 1 103 ? -3.510 1.660 25.390 1.00 94.81 103 LYS A N 1
ATOM 819 C CA . LYS A 1 103 ? -3.717 3.083 25.127 1.00 94.81 103 LYS A CA 1
ATOM 820 C C . LYS A 1 103 ? -2.396 3.826 25.299 1.00 94.81 103 LYS A C 1
ATOM 822 O O . LYS A 1 103 ? -1.730 3.740 26.327 1.00 94.81 103 LYS A O 1
ATOM 827 N N . SER A 1 104 ? -2.016 4.565 24.270 1.00 90.56 104 SER A N 1
ATOM 828 C CA . SER A 1 104 ? -0.783 5.349 24.234 1.00 90.56 104 SER A CA 1
ATOM 829 C C . SER A 1 104 ? -0.969 6.551 23.314 1.00 90.56 104 SER A C 1
ATOM 831 O O . SER A 1 104 ? -1.985 6.656 22.629 1.00 90.56 104 SER A O 1
ATOM 833 N N . ALA A 1 105 ? 0.030 7.436 23.235 1.00 85.94 105 ALA A N 1
ATOM 834 C CA . ALA A 1 105 ? 0.046 8.516 22.242 1.00 85.94 105 ALA A CA 1
ATOM 835 C C . ALA A 1 105 ? -0.155 7.996 20.803 1.00 85.94 105 ALA A C 1
ATOM 837 O O . ALA A 1 105 ? -0.730 8.682 19.966 1.00 85.94 105 ALA A O 1
ATOM 838 N N . TYR A 1 106 ? 0.277 6.762 20.543 1.00 77.88 106 TYR A N 1
ATOM 839 C CA . TYR A 1 106 ? 0.206 6.099 19.245 1.00 77.88 106 TYR A CA 1
ATOM 840 C C . TYR A 1 106 ? -1.026 5.196 19.083 1.00 77.88 106 TYR A C 1
ATOM 842 O O . TYR A 1 106 ? -1.495 4.964 17.973 1.00 77.88 106 TYR A O 1
ATOM 850 N N . GLY A 1 107 ? -1.574 4.699 20.188 1.00 81.31 107 GLY A N 1
ATOM 851 C CA . GLY A 1 107 ? -2.786 3.890 20.238 1.00 81.31 107 GLY A CA 1
ATOM 852 C C . GLY A 1 107 ? -3.950 4.688 20.802 1.00 81.31 107 GLY A C 1
ATOM 853 O O . GLY A 1 107 ? -4.517 4.276 21.806 1.00 81.31 107 GLY A O 1
ATOM 854 N N . GLN A 1 108 ? -4.272 5.846 20.218 1.00 90.38 108 GLN A N 1
ATOM 855 C CA . GLN A 1 108 ? -5.475 6.583 20.614 1.00 90.38 108 GLN A CA 1
ATOM 856 C C . GLN A 1 108 ? -6.736 5.882 20.082 1.00 90.38 108 GLN A C 1
ATOM 858 O O . GLN A 1 108 ? -6.671 5.279 19.005 1.00 90.38 108 GLN A O 1
ATOM 863 N N . PRO A 1 109 ? -7.874 5.950 20.797 1.00 92.06 109 PRO A N 1
ATOM 864 C CA . PRO A 1 109 ? -9.147 5.399 20.336 1.00 92.06 109 PRO A CA 1
ATOM 865 C C . PRO A 1 109 ? -9.544 5.919 18.952 1.00 92.06 109 PRO A C 1
ATOM 867 O O . PRO A 1 109 ? -9.552 7.126 18.721 1.00 92.06 109 PRO A O 1
ATOM 870 N N . ASN A 1 110 ? -9.890 5.016 18.029 1.00 90.06 110 ASN A N 1
ATOM 871 C CA . ASN A 1 110 ? -10.295 5.398 16.678 1.00 90.06 110 ASN A CA 1
ATOM 872 C C . ASN A 1 110 ? -11.679 6.090 16.700 1.00 90.06 110 ASN A C 1
ATOM 874 O O . ASN A 1 110 ? -12.669 5.419 17.002 1.00 90.06 110 ASN A O 1
ATOM 878 N N . PRO A 1 111 ? -11.793 7.384 16.338 1.00 89.00 111 PRO A N 1
ATOM 879 C CA . PRO A 1 111 ? -13.068 8.105 16.375 1.00 89.00 111 PRO A CA 1
ATOM 880 C C . PRO A 1 111 ? -14.086 7.591 15.346 1.00 89.00 111 PRO A C 1
ATOM 882 O O . PRO A 1 111 ? -15.280 7.821 15.502 1.00 89.00 111 PRO A O 1
ATOM 885 N N . TRP A 1 112 ? -13.640 6.861 14.323 1.00 84.62 112 TRP A N 1
ATOM 886 C CA . TRP A 1 112 ? -14.500 6.321 13.265 1.00 84.62 112 TRP A CA 1
ATOM 887 C C . TRP A 1 112 ? -15.152 4.977 13.626 1.00 84.62 112 TRP A C 1
ATOM 889 O O . TRP A 1 112 ? -15.894 4.418 12.825 1.00 84.62 112 TRP A O 1
ATOM 899 N N . LEU A 1 113 ? -14.876 4.440 14.819 1.00 84.06 113 LEU A N 1
ATOM 900 C CA . LEU A 1 113 ? -15.546 3.251 15.352 1.00 84.06 113 LEU A CA 1
ATOM 901 C C . LEU A 1 113 ? -16.709 3.629 16.283 1.00 84.06 113 LEU A C 1
ATOM 903 O O . LEU A 1 113 ? -16.673 4.713 16.875 1.00 84.06 113 LEU A O 1
ATOM 907 N N . PRO A 1 114 ? -17.707 2.747 16.476 1.00 84.38 114 PRO A N 1
ATOM 908 C CA . PRO A 1 114 ? -18.704 2.905 17.533 1.00 84.38 114 PRO A CA 1
ATOM 909 C C . PRO A 1 114 ? -18.028 3.023 18.900 1.00 84.38 114 PRO A C 1
ATOM 911 O O . PRO A 1 114 ? -17.125 2.249 19.206 1.00 84.38 114 PRO A O 1
ATOM 914 N N . GLU A 1 115 ? -18.459 3.976 19.727 1.00 85.69 115 GLU A N 1
ATOM 915 C CA . GLU A 1 115 ? -17.798 4.301 21.000 1.00 85.69 115 GLU A CA 1
ATOM 916 C C . GLU A 1 115 ? -17.629 3.085 21.922 1.00 85.69 115 GLU A C 1
ATOM 918 O O . GLU A 1 115 ? -16.547 2.885 22.469 1.00 85.69 115 GLU A O 1
ATOM 923 N N . ALA A 1 116 ? -18.641 2.215 21.981 1.00 86.75 116 ALA A N 1
ATOM 924 C CA . ALA A 1 116 ? -18.635 0.989 22.779 1.00 86.75 116 ALA A CA 1
ATOM 925 C C . ALA A 1 116 ? -17.570 -0.046 22.362 1.00 86.75 116 ALA A C 1
ATOM 927 O O . ALA A 1 116 ? -17.222 -0.913 23.155 1.00 86.75 116 ALA A O 1
ATOM 928 N N . GLU A 1 117 ? -17.053 0.020 21.131 1.00 85.38 117 GLU A N 1
ATOM 929 C CA . GLU A 1 117 ? -16.067 -0.939 20.612 1.00 85.38 117 GLU A CA 1
ATOM 930 C C . GLU A 1 117 ? -14.638 -0.380 20.614 1.00 85.38 117 GLU A C 1
ATOM 932 O O . GLU A 1 117 ? -13.674 -1.128 20.443 1.00 85.38 117 GLU A O 1
ATOM 937 N N . ARG A 1 118 ? -14.474 0.938 20.800 1.00 91.25 118 ARG A N 1
ATOM 938 C CA . ARG A 1 118 ? -13.170 1.608 20.690 1.00 91.25 118 ARG A CA 1
ATOM 939 C C . ARG A 1 118 ? -12.183 1.134 21.742 1.00 91.25 118 ARG A C 1
ATOM 941 O O . ARG A 1 118 ? -10.986 1.077 21.455 1.00 91.25 118 ARG A O 1
ATOM 948 N N . THR A 1 119 ? -12.670 0.859 22.949 1.00 94.12 119 THR A N 1
ATOM 949 C CA . THR A 1 119 ? -11.832 0.578 24.112 1.00 94.12 119 THR A CA 1
ATOM 950 C C . THR A 1 119 ? -12.413 -0.499 25.009 1.00 94.12 119 THR A C 1
ATOM 952 O O . THR A 1 119 ? -13.628 -0.631 25.114 1.00 94.12 119 THR A O 1
ATOM 955 N N . VAL A 1 120 ? -11.538 -1.226 25.698 1.00 94.62 120 VAL A N 1
ATOM 956 C CA . VAL A 1 120 ? -11.891 -2.190 26.745 1.00 94.62 120 VAL A CA 1
ATOM 957 C C . VAL A 1 120 ? -11.004 -1.930 27.955 1.00 94.62 120 VAL A C 1
ATOM 959 O O . VAL A 1 120 ? -9.803 -1.721 27.798 1.00 94.62 120 VAL A O 1
ATOM 962 N N . GLU A 1 121 ? -11.586 -1.957 29.148 1.00 95.94 121 GLU A N 1
ATOM 963 C CA . GLU A 1 121 ? -10.837 -1.912 30.405 1.00 95.94 121 GLU A CA 1
ATOM 964 C C . GLU A 1 121 ? -10.501 -3.332 30.860 1.00 95.94 121 GLU A C 1
ATOM 966 O O . GLU A 1 121 ? -11.356 -4.222 30.864 1.00 95.94 121 GLU A O 1
ATOM 971 N N . THR A 1 122 ? -9.247 -3.560 31.233 1.00 94.75 122 THR A N 1
ATOM 972 C CA . THR A 1 122 ? -8.797 -4.835 31.793 1.00 94.75 122 THR A CA 1
ATOM 973 C C . THR A 1 122 ? -9.022 -4.888 33.305 1.00 94.75 122 THR A C 1
ATOM 975 O O . THR A 1 122 ? -9.181 -3.865 33.969 1.00 94.75 122 THR A O 1
ATOM 978 N N . ALA A 1 123 ? -8.991 -6.092 33.885 1.00 95.06 123 ALA A N 1
ATOM 979 C CA . ALA A 1 123 ? -9.153 -6.276 35.330 1.00 95.06 123 ALA A CA 1
ATOM 980 C C . ALA A 1 123 ? -8.055 -5.583 36.166 1.00 95.06 123 ALA A C 1
ATOM 982 O O . ALA A 1 123 ? -8.288 -5.243 37.322 1.00 95.06 123 ALA A O 1
ATOM 983 N N . ASP A 1 124 ? -6.873 -5.352 35.585 1.00 93.62 124 ASP A N 1
ATOM 984 C CA . ASP A 1 124 ? -5.765 -4.597 36.183 1.00 93.62 124 ASP A CA 1
ATOM 985 C C . ASP A 1 124 ? -5.846 -3.076 35.931 1.00 93.62 124 ASP A C 1
ATOM 987 O O . ASP A 1 124 ? -4.900 -2.353 36.238 1.00 93.62 124 ASP A O 1
ATOM 991 N N . GLY A 1 125 ? -6.968 -2.576 35.394 1.00 94.44 125 GLY A N 1
ATOM 992 C CA . GLY A 1 125 ? -7.248 -1.145 35.230 1.00 94.44 125 GLY A CA 1
ATOM 993 C C . GLY A 1 125 ? -6.549 -0.483 34.042 1.00 94.44 125 GLY A C 1
ATOM 994 O O . GLY A 1 125 ? -6.355 0.733 34.048 1.00 94.44 125 GLY A O 1
ATOM 995 N N . ARG A 1 126 ? -6.118 -1.258 33.038 1.00 94.88 126 ARG A N 1
ATOM 996 C CA . ARG A 1 126 ? -5.511 -0.722 31.815 1.00 94.88 126 ARG A CA 1
ATOM 997 C C . ARG A 1 126 ? -6.566 -0.575 30.725 1.00 94.88 126 ARG A C 1
ATOM 999 O O . ARG A 1 126 ? -7.270 -1.526 30.392 1.00 94.88 126 ARG A O 1
ATOM 1006 N N . THR A 1 127 ? -6.556 0.575 30.062 1.00 95.94 127 THR A N 1
ATOM 1007 C CA . THR A 1 127 ? -7.354 0.783 28.854 1.00 95.94 127 THR A CA 1
ATOM 1008 C C . THR A 1 127 ? -6.651 0.185 27.638 1.00 95.94 127 THR A C 1
ATOM 1010 O O . THR A 1 127 ? -5.553 0.606 27.252 1.00 95.94 127 THR A O 1
ATOM 1013 N N . LEU A 1 128 ? -7.315 -0.757 26.982 1.00 96.12 128 LEU A N 1
ATOM 1014 C CA . LEU A 1 128 ? -6.950 -1.258 25.667 1.00 96.12 128 LEU A CA 1
ATOM 1015 C C . LEU A 1 128 ? -7.770 -0.557 24.589 1.00 96.12 128 LEU A C 1
ATOM 1017 O O . LEU A 1 128 ? -8.944 -0.265 24.782 1.00 96.12 128 LEU A O 1
ATOM 1021 N N . VAL A 1 129 ? -7.157 -0.318 23.437 1.00 95.94 129 VAL A N 1
ATOM 1022 C CA . VAL A 1 129 ? -7.761 0.303 22.261 1.00 95.94 129 VAL A CA 1
ATOM 1023 C C . VAL A 1 129 ? -7.847 -0.712 21.134 1.00 95.94 129 VAL A C 1
ATOM 1025 O O . VAL A 1 129 ? -6.868 -1.401 20.841 1.00 95.94 129 VAL A O 1
ATOM 1028 N N . LEU A 1 130 ? -9.002 -0.780 20.475 1.00 93.00 130 LEU A N 1
ATOM 1029 C CA . LEU A 1 130 ? -9.211 -1.651 19.328 1.00 93.00 130 LEU A CA 1
ATOM 1030 C C . LEU A 1 130 ? -8.487 -1.108 18.087 1.00 93.00 130 LEU A C 1
ATOM 1032 O O . LEU A 1 130 ? -8.867 -0.095 17.495 1.00 93.00 130 LEU A O 1
ATOM 1036 N N . MET A 1 131 ? -7.460 -1.832 17.656 1.00 92.69 131 MET A N 1
ATOM 1037 C CA . MET A 1 131 ? -6.756 -1.634 16.397 1.00 92.69 131 MET A CA 1
ATOM 1038 C C . MET A 1 131 ? -7.431 -2.463 15.302 1.00 92.69 131 MET A C 1
ATOM 1040 O O . MET A 1 131 ? -7.019 -3.591 15.019 1.00 92.69 131 MET A O 1
ATOM 1044 N N . ASN A 1 132 ? -8.489 -1.919 14.696 1.00 89.56 132 ASN A N 1
ATOM 1045 C CA . ASN A 1 132 ? -9.157 -2.578 13.573 1.00 89.56 132 ASN A CA 1
ATOM 1046 C C . ASN A 1 132 ? -8.292 -2.525 12.285 1.00 89.56 132 ASN A C 1
ATOM 1048 O O . ASN A 1 132 ? -7.344 -1.733 12.207 1.00 89.56 132 ASN A O 1
ATOM 1052 N N . PRO A 1 133 ? -8.621 -3.313 11.242 1.00 88.31 133 PRO A N 1
ATOM 1053 C CA . PRO A 1 133 ? -7.795 -3.400 10.034 1.00 88.31 133 PRO A CA 1
ATOM 1054 C C . PRO A 1 133 ? -7.608 -2.058 9.318 1.00 88.31 133 PRO A C 1
ATOM 1056 O O . PRO A 1 133 ? -6.511 -1.738 8.869 1.00 88.31 133 PRO A O 1
ATOM 1059 N N . ALA A 1 134 ? -8.666 -1.244 9.237 1.00 86.19 134 ALA A N 1
ATOM 1060 C CA . ALA A 1 134 ? -8.611 0.068 8.596 1.00 86.19 134 ALA A CA 1
ATOM 1061 C C . ALA A 1 134 ? -7.721 1.054 9.370 1.00 86.19 134 ALA A C 1
ATOM 1063 O O . ALA A 1 134 ? -6.911 1.761 8.770 1.00 86.19 134 ALA A O 1
ATOM 1064 N N . TYR A 1 135 ? -7.829 1.064 10.698 1.00 89.06 135 TYR A N 1
ATOM 1065 C CA . TYR A 1 135 ? -7.039 1.918 11.577 1.00 89.06 135 TYR A CA 1
ATOM 1066 C C . TYR A 1 135 ? -5.562 1.531 11.553 1.00 89.06 135 TYR A C 1
ATOM 1068 O O . TYR A 1 135 ? -4.707 2.407 11.449 1.00 89.06 135 TYR A O 1
ATOM 1076 N N . MET A 1 136 ? -5.269 0.228 11.555 1.00 90.69 136 MET A N 1
ATOM 1077 C CA . MET A 1 136 ? -3.912 -0.295 11.423 1.00 90.69 136 MET A CA 1
ATOM 1078 C C . MET A 1 136 ? -3.274 0.119 10.093 1.00 90.69 136 MET A C 1
ATOM 1080 O O . MET A 1 136 ? -2.184 0.688 10.089 1.00 90.69 136 MET A O 1
ATOM 1084 N N . SER A 1 137 ? -3.958 -0.121 8.966 1.00 89.00 137 SER A N 1
ATOM 1085 C CA . SER A 1 137 ? -3.449 0.267 7.647 1.00 89.00 137 SER A CA 1
ATOM 1086 C C . SER A 1 137 ? -3.211 1.777 7.556 1.00 89.00 137 SER A C 1
ATOM 1088 O O . SER A 1 137 ? -2.202 2.192 6.997 1.00 89.00 137 SER A O 1
ATOM 1090 N N . ARG A 1 138 ? -4.088 2.597 8.154 1.00 87.88 138 ARG A N 1
ATOM 1091 C CA . ARG A 1 138 ? -3.911 4.054 8.226 1.00 87.88 138 ARG A CA 1
ATOM 1092 C C . ARG A 1 138 ? -2.655 4.438 9.007 1.00 87.88 13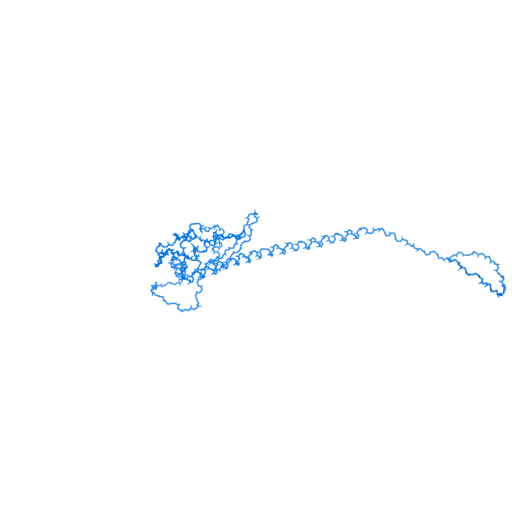8 ARG A C 1
ATOM 1094 O O . ARG A 1 138 ? -1.872 5.241 8.521 1.00 87.88 138 ARG A O 1
ATOM 1101 N N . GLN A 1 139 ? -2.434 3.850 10.183 1.00 88.25 139 GLN A N 1
ATOM 1102 C CA . GLN A 1 139 ? -1.232 4.143 10.969 1.00 88.25 139 GLN A CA 1
ATOM 1103 C C . GLN A 1 139 ? 0.056 3.739 10.246 1.00 88.25 139 GLN A C 1
ATOM 1105 O O . GLN A 1 139 ? 1.052 4.451 10.337 1.00 88.25 139 GLN A O 1
ATOM 1110 N N . LEU A 1 140 ? 0.040 2.615 9.525 1.00 87.38 140 LEU A N 1
ATOM 1111 C CA . LEU A 1 140 ? 1.171 2.182 8.702 1.00 87.38 140 LEU A CA 1
ATOM 1112 C C . LEU A 1 140 ? 1.418 3.142 7.534 1.00 87.38 140 LEU A C 1
ATOM 1114 O O . LEU A 1 140 ? 2.563 3.493 7.268 1.00 87.38 140 LEU A O 1
ATOM 1118 N N . ALA A 1 141 ? 0.350 3.596 6.877 1.00 85.19 141 ALA A N 1
ATOM 1119 C CA . ALA A 1 141 ? 0.415 4.545 5.775 1.00 85.19 141 ALA A CA 1
ATOM 1120 C C . ALA A 1 141 ? 0.958 5.916 6.214 1.00 85.19 141 ALA A C 1
ATOM 1122 O O . ALA A 1 141 ? 1.904 6.424 5.621 1.00 85.19 141 ALA A O 1
ATOM 1123 N N . GLU A 1 142 ? 0.422 6.478 7.301 1.00 83.19 142 GLU A N 1
ATOM 1124 C CA . GLU A 1 142 ? 0.830 7.782 7.846 1.00 83.19 142 GLU A CA 1
ATOM 1125 C C . GLU A 1 142 ? 2.271 7.784 8.374 1.00 83.19 142 GLU A C 1
ATOM 1127 O O . GLU A 1 142 ? 2.925 8.824 8.400 1.00 83.19 142 GLU A O 1
ATOM 1132 N N . ARG A 1 143 ? 2.780 6.622 8.797 1.00 78.38 143 ARG A N 1
ATOM 1133 C CA . ARG A 1 143 ? 4.154 6.471 9.292 1.00 78.38 143 ARG A CA 1
ATOM 1134 C C . ARG A 1 143 ? 5.145 5.997 8.251 1.00 78.38 143 ARG A C 1
ATOM 1136 O O . ARG A 1 143 ? 6.314 5.842 8.619 1.00 78.38 143 ARG A O 1
ATOM 1143 N N . ASN A 1 144 ? 4.699 5.685 7.030 1.00 69.62 144 ASN A N 1
ATOM 1144 C CA . ASN A 1 144 ? 5.544 5.007 6.060 1.00 69.62 144 ASN A CA 1
ATOM 1145 C C . ASN A 1 144 ? 6.880 5.744 5.943 1.00 69.62 144 ASN A C 1
ATOM 1147 O O . ASN A 1 144 ? 6.949 6.894 5.521 1.00 69.62 144 ASN A O 1
ATOM 1151 N N . SER A 1 145 ? 7.931 5.080 6.417 1.00 59.00 145 SER A N 1
ATOM 1152 C CA . SER A 1 145 ? 9.231 5.706 6.654 1.00 59.00 145 SER A CA 1
ATOM 1153 C C . SER A 1 145 ? 10.116 5.628 5.416 1.00 59.00 145 SER A C 1
ATOM 1155 O O . SER A 1 145 ? 11.213 6.179 5.420 1.00 59.00 145 SER A O 1
ATOM 1157 N N . GLN A 1 146 ? 9.664 4.920 4.371 1.00 69.44 146 GLN A N 1
ATOM 1158 C CA . GLN A 1 146 ? 10.392 4.813 3.116 1.00 69.44 146 GLN A CA 1
ATOM 1159 C C . GLN A 1 146 ? 10.300 6.129 2.335 1.00 69.44 146 GLN A C 1
ATOM 1161 O O . GLN A 1 146 ? 9.210 6.493 1.882 1.00 69.44 146 GLN A O 1
ATOM 1166 N N . PRO A 1 147 ? 11.430 6.826 2.117 1.00 72.06 147 PRO A N 1
ATOM 1167 C CA . PRO A 1 147 ? 11.449 8.017 1.282 1.00 72.06 147 PRO A CA 1
ATOM 1168 C C . PRO A 1 147 ? 10.967 7.670 -0.132 1.00 72.06 147 PRO A C 1
ATOM 1170 O O . PRO A 1 147 ? 11.434 6.702 -0.732 1.00 72.06 147 PRO A O 1
ATOM 1173 N N . GLY A 1 148 ? 10.032 8.460 -0.662 1.00 80.00 148 GLY A N 1
ATOM 1174 C CA . GLY A 1 148 ? 9.546 8.331 -2.040 1.00 80.00 148 GLY A CA 1
ATOM 1175 C C . GLY A 1 148 ? 8.333 7.417 -2.255 1.00 80.00 148 GLY A C 1
ATOM 1176 O O . GLY A 1 148 ? 7.815 7.405 -3.366 1.00 80.00 148 GLY A O 1
ATOM 1177 N N . ILE A 1 149 ? 7.831 6.706 -1.233 1.00 84.50 149 ILE A N 1
ATOM 1178 C CA . ILE A 1 149 ? 6.601 5.897 -1.346 1.00 84.50 149 ILE A CA 1
ATOM 1179 C C . ILE A 1 149 ? 5.500 6.480 -0.455 1.00 84.50 149 ILE A C 1
ATOM 1181 O O . ILE A 1 149 ? 5.589 6.445 0.771 1.00 84.50 149 ILE A O 1
ATOM 1185 N N . GLY A 1 150 ? 4.428 6.968 -1.078 1.00 87.12 150 GLY A N 1
ATOM 1186 C CA . GLY A 1 150 ? 3.190 7.338 -0.393 1.00 87.12 150 GLY A CA 1
ATOM 1187 C C . GLY A 1 150 ? 2.200 6.178 -0.401 1.00 87.12 150 GLY A C 1
ATOM 1188 O O . GLY A 1 150 ? 2.023 5.528 -1.427 1.00 87.12 150 GLY A O 1
ATOM 1189 N N . ILE A 1 151 ? 1.554 5.922 0.735 1.00 88.81 151 ILE A N 1
ATOM 1190 C CA . ILE A 1 151 ? 0.475 4.938 0.846 1.00 88.81 151 ILE A CA 1
ATOM 1191 C C . ILE A 1 151 ? -0.769 5.684 1.306 1.00 88.81 151 ILE A C 1
ATOM 1193 O O . ILE A 1 151 ? -0.710 6.443 2.270 1.00 88.81 151 ILE A O 1
ATOM 1197 N N . SER A 1 152 ? -1.889 5.426 0.642 1.00 87.69 152 SER A N 1
ATOM 1198 C CA . SER A 1 152 ? -3.190 5.979 1.001 1.00 87.69 152 SER A CA 1
ATOM 1199 C C . SER A 1 152 ? -4.256 4.903 0.878 1.00 87.69 152 SER A C 1
ATOM 1201 O O . SER A 1 152 ? -4.137 3.968 0.087 1.00 87.69 152 SER A O 1
ATOM 1203 N N . ILE A 1 153 ? -5.309 5.038 1.676 1.00 87.38 153 ILE A N 1
ATOM 1204 C CA . ILE A 1 153 ? -6.522 4.237 1.551 1.00 87.38 153 ILE A CA 1
ATOM 1205 C C . ILE A 1 153 ? -7.586 5.178 1.013 1.00 87.38 153 ILE A C 1
ATOM 1207 O O . ILE A 1 153 ? -7.847 6.201 1.642 1.00 87.38 153 ILE A O 1
ATOM 1211 N N . ILE A 1 154 ? -8.186 4.832 -0.123 1.00 88.69 154 ILE A N 1
ATOM 1212 C CA . ILE A 1 154 ? -9.113 5.717 -0.828 1.00 88.69 154 ILE A CA 1
ATOM 1213 C C . ILE A 1 154 ? -10.445 5.029 -1.128 1.00 88.69 154 ILE A C 1
ATOM 1215 O O . ILE A 1 154 ? -10.541 3.802 -1.168 1.00 88.69 154 ILE A O 1
ATOM 1219 N N . SER A 1 155 ? -11.499 5.830 -1.259 1.00 85.69 155 SER A N 1
ATOM 1220 C CA . SER A 1 155 ? -12.862 5.386 -1.546 1.00 85.69 155 SER A CA 1
ATOM 1221 C C . SER A 1 155 ? -13.653 6.507 -2.218 1.00 85.69 155 SER A C 1
ATOM 1223 O O . SER A 1 155 ? -13.488 7.690 -1.910 1.00 85.69 155 SER A O 1
ATOM 1225 N N . ASN A 1 156 ? -14.578 6.131 -3.102 1.00 85.12 156 ASN A N 1
ATOM 1226 C CA . ASN A 1 156 ? -15.529 7.072 -3.695 1.00 85.12 156 ASN A CA 1
ATOM 1227 C C . ASN A 1 156 ? -16.588 7.537 -2.676 1.00 85.12 156 ASN A C 1
ATOM 1229 O O . ASN A 1 156 ? -17.113 8.645 -2.806 1.00 85.12 156 ASN A O 1
ATOM 1233 N N . VAL A 1 157 ? -16.860 6.737 -1.640 1.00 83.25 157 VAL A N 1
ATOM 1234 C CA . VAL A 1 157 ? -17.758 7.064 -0.518 1.00 83.25 157 VAL A CA 1
ATOM 1235 C C . VAL A 1 157 ? -17.018 6.749 0.782 1.00 83.25 157 VAL A C 1
ATOM 1237 O O . VAL A 1 157 ? -17.193 5.657 1.328 1.00 83.25 157 VAL A O 1
ATOM 1240 N N . PRO A 1 158 ? -16.112 7.633 1.230 1.00 83.50 158 PRO A N 1
ATOM 1241 C CA . PRO A 1 158 ? -15.252 7.318 2.352 1.00 83.50 158 PRO A CA 1
ATOM 1242 C C . PRO A 1 158 ? -15.956 7.537 3.701 1.00 83.50 158 PRO A C 1
ATOM 1244 O O . PRO A 1 158 ? -16.696 8.509 3.858 1.00 83.50 158 PRO A O 1
ATOM 1247 N N . LEU A 1 159 ? -15.681 6.695 4.705 1.00 81.00 159 LEU A N 1
ATOM 1248 C CA . LEU A 1 159 ? -16.095 6.967 6.094 1.00 81.00 159 LEU A CA 1
ATOM 1249 C C . LEU A 1 159 ? -15.337 8.171 6.676 1.00 81.00 159 LEU A C 1
ATOM 1251 O O . LEU A 1 159 ? -15.904 8.994 7.393 1.00 81.00 159 LEU A O 1
ATOM 1255 N N . ARG A 1 160 ? -14.047 8.264 6.344 1.00 82.50 160 ARG A N 1
ATOM 1256 C CA . ARG A 1 160 ? -13.155 9.364 6.710 1.00 82.50 160 ARG A CA 1
ATOM 1257 C C . ARG A 1 160 ? -12.989 10.319 5.514 1.00 82.50 160 ARG A C 1
ATOM 1259 O O . ARG A 1 160 ? -12.450 9.873 4.505 1.00 82.50 160 ARG A O 1
ATOM 1266 N N . PRO A 1 161 ? -13.359 11.610 5.600 1.00 87.62 161 PRO A N 1
ATOM 1267 C CA . PRO A 1 161 ? -13.342 12.529 4.454 1.00 87.62 161 PRO A CA 1
ATOM 1268 C C . PRO A 1 161 ? -12.010 12.610 3.693 1.00 87.62 161 PRO A C 1
ATOM 1270 O O . PRO A 1 161 ? -12.003 12.726 2.473 1.00 87.62 161 PRO A O 1
ATOM 1273 N N . GLU A 1 162 ? -10.881 12.499 4.388 1.00 87.81 162 GLU A N 1
ATOM 1274 C CA . GLU A 1 162 ? -9.537 12.561 3.802 1.00 87.81 162 GLU A CA 1
ATOM 1275 C C . GLU A 1 162 ? -9.176 11.335 2.949 1.00 87.81 162 GLU A C 1
ATOM 1277 O O . GLU A 1 162 ? -8.171 11.358 2.249 1.00 87.81 162 GLU A O 1
ATOM 1282 N N . ASN A 1 163 ? -9.987 10.275 2.987 1.00 88.94 163 ASN A N 1
ATOM 1283 C CA . ASN A 1 163 ? -9.852 9.109 2.114 1.00 88.94 163 ASN A CA 1
ATOM 1284 C C . ASN A 1 163 ? -10.649 9.281 0.805 1.00 88.94 163 ASN A C 1
ATOM 1286 O O . ASN A 1 163 ? -10.879 8.306 0.087 1.00 88.94 163 ASN A O 1
ATOM 1290 N N . LYS A 1 164 ? -11.154 10.484 0.506 1.00 90.06 164 LYS A N 1
ATOM 1291 C CA . LYS A 1 164 ? -11.875 10.740 -0.740 1.00 90.06 164 LYS A CA 1
ATOM 1292 C C . LYS A 1 164 ? -10.923 10.592 -1.925 1.00 90.06 164 LYS A C 1
ATOM 1294 O O . LYS A 1 164 ? -9.917 11.289 -1.990 1.00 90.06 164 LYS A O 1
ATOM 1299 N N . ALA A 1 165 ? -11.289 9.703 -2.844 1.00 89.19 165 ALA A N 1
ATOM 1300 C CA . ALA A 1 165 ? -10.541 9.468 -4.069 1.00 89.19 165 ALA A CA 1
ATOM 1301 C C . ALA A 1 165 ? -10.427 10.743 -4.923 1.00 89.19 165 ALA A C 1
ATOM 1303 O O . ALA A 1 165 ? -11.409 11.480 -5.077 1.00 89.19 165 ALA A O 1
ATOM 1304 N N . ASP A 1 166 ? -9.249 10.977 -5.499 1.00 90.88 166 ASP A N 1
ATOM 1305 C CA . ASP A 1 166 ? -9.059 11.981 -6.547 1.00 90.88 166 ASP A CA 1
ATOM 1306 C C . ASP A 1 166 ? -9.594 11.507 -7.914 1.00 90.88 166 ASP A C 1
ATOM 1308 O O . ASP A 1 166 ? -10.231 10.457 -8.023 1.00 90.88 166 ASP A O 1
ATOM 1312 N N . ALA A 1 167 ? -9.383 12.299 -8.971 1.00 90.62 167 ALA A N 1
ATOM 1313 C CA . ALA A 1 167 ? -9.892 11.986 -10.306 1.00 90.62 167 ALA A CA 1
ATOM 1314 C C . ALA A 1 167 ? -9.314 10.681 -10.890 1.00 90.62 167 ALA A C 1
ATOM 1316 O O . ALA A 1 167 ? -10.073 9.870 -11.418 1.00 90.62 167 ALA A O 1
ATOM 1317 N N . TRP A 1 168 ? -8.002 10.458 -10.762 1.00 90.12 168 TRP A N 1
ATOM 1318 C CA . TRP A 1 168 ? -7.347 9.235 -11.243 1.00 90.12 168 TRP A CA 1
ATOM 1319 C C . TRP A 1 168 ? -7.763 8.030 -10.398 1.00 90.12 168 TRP A C 1
ATOM 1321 O O . TRP A 1 168 ? -8.079 6.971 -10.930 1.00 90.12 168 TRP A O 1
ATOM 1331 N N . GLU A 1 169 ? -7.818 8.199 -9.076 1.00 89.00 169 GLU A N 1
ATOM 1332 C CA . GLU A 1 169 ? -8.225 7.149 -8.143 1.00 89.00 169 GLU A CA 1
ATOM 1333 C C . GLU A 1 169 ? -9.683 6.742 -8.368 1.00 89.00 169 GLU A C 1
ATOM 1335 O O . GLU A 1 169 ? -10.007 5.560 -8.299 1.00 89.00 169 GLU A O 1
ATOM 1340 N N . SER A 1 170 ? -10.561 7.700 -8.675 1.00 88.94 170 SER A N 1
ATOM 1341 C CA . SER A 1 170 ? -11.971 7.437 -8.977 1.00 88.94 170 SER A CA 1
ATOM 1342 C C . SER A 1 170 ? -12.141 6.644 -10.273 1.00 88.94 170 SER A C 1
ATOM 1344 O O . SER A 1 170 ? -12.951 5.716 -10.304 1.00 88.94 170 SER A O 1
ATOM 1346 N N . ASP A 1 171 ? -11.378 6.983 -11.318 1.00 87.69 171 ASP A N 1
ATOM 1347 C CA . ASP A 1 171 ? -11.373 6.250 -12.591 1.00 87.69 171 ASP A CA 1
ATOM 1348 C C . ASP A 1 171 ? -10.825 4.827 -12.417 1.00 87.69 171 ASP A C 1
ATOM 1350 O O . ASP A 1 171 ? -11.470 3.848 -12.799 1.00 87.69 171 ASP A O 1
ATOM 1354 N N . ALA A 1 172 ? -9.691 4.698 -11.724 1.00 86.69 172 ALA A N 1
ATOM 1355 C CA . ALA A 1 172 ? -9.104 3.408 -11.390 1.00 86.69 172 ALA A CA 1
ATOM 1356 C C . ALA A 1 172 ? -10.074 2.546 -10.557 1.00 86.69 172 ALA A C 1
ATOM 1358 O O . ALA A 1 172 ? -10.300 1.379 -10.870 1.00 86.69 172 ALA A O 1
ATOM 1359 N N . LEU A 1 173 ? -10.742 3.117 -9.547 1.00 85.06 173 LEU A N 1
ATOM 1360 C CA . LEU A 1 173 ? -11.796 2.417 -8.803 1.00 85.06 173 LEU A CA 1
ATOM 1361 C C . LEU A 1 173 ? -12.951 1.952 -9.708 1.00 85.06 173 LEU A C 1
ATOM 1363 O O . LEU A 1 173 ? -13.535 0.902 -9.437 1.00 85.06 173 LEU A O 1
ATOM 1367 N N . GLY A 1 174 ? -13.276 2.699 -10.767 1.00 82.19 174 GLY A N 1
ATOM 1368 C CA . GLY A 1 174 ? -14.253 2.305 -11.784 1.00 82.19 174 GLY A CA 1
ATOM 1369 C C . GLY A 1 174 ? -13.840 1.024 -12.508 1.00 82.19 174 GLY A C 1
ATOM 1370 O O . GLY A 1 174 ? -14.582 0.043 -12.488 1.00 82.19 174 GLY A O 1
ATOM 1371 N N . GLN A 1 175 ? -12.616 0.974 -13.031 1.00 78.50 175 GLN A N 1
ATOM 1372 C CA . GLN A 1 175 ? -12.062 -0.212 -13.705 1.00 78.50 175 GLN A CA 1
ATOM 1373 C C . GLN A 1 175 ? -12.011 -1.444 -12.779 1.00 78.50 175 GLN A C 1
ATOM 1375 O O . GLN A 1 175 ? -12.198 -2.587 -13.201 1.00 78.50 175 GLN A O 1
ATOM 1380 N N . CYS A 1 176 ? -11.826 -1.234 -11.475 1.00 75.06 176 CYS A N 1
ATOM 1381 C CA . CYS A 1 176 ? -11.869 -2.310 -10.488 1.00 75.06 176 CYS A CA 1
ATOM 1382 C C . CYS A 1 176 ? -13.250 -2.960 -10.341 1.00 75.06 176 CYS A C 1
ATOM 1384 O O . CYS A 1 176 ? -13.337 -4.156 -10.050 1.00 75.06 176 CYS A O 1
ATOM 1386 N N . THR A 1 177 ? -14.334 -2.209 -10.565 1.00 68.19 177 THR A N 1
ATOM 1387 C CA . THR A 1 177 ? -15.691 -2.784 -10.567 1.00 68.19 177 THR A CA 1
ATOM 1388 C C . THR A 1 177 ? -15.928 -3.733 -11.742 1.00 68.19 177 THR A C 1
ATOM 1390 O O . THR A 1 177 ? -16.770 -4.624 -11.644 1.00 68.19 177 THR A O 1
ATOM 1393 N N . GLU A 1 178 ? -15.127 -3.612 -12.800 1.00 73.12 178 GLU A N 1
ATOM 1394 C CA . GLU A 1 178 ? -15.162 -4.465 -13.992 1.00 73.12 178 GLU A CA 1
ATOM 1395 C C . GLU A 1 178 ? -14.273 -5.718 -13.854 1.00 73.12 178 GLU A C 1
ATOM 1397 O O . GLU A 1 178 ? -14.248 -6.569 -14.740 1.00 73.12 178 GLU A O 1
ATOM 1402 N N . GLY A 1 179 ? -13.578 -5.875 -12.718 1.00 72.75 179 GLY A N 1
ATOM 1403 C CA . GLY A 1 179 ? -12.814 -7.077 -12.364 1.00 72.75 179 GLY A CA 1
ATOM 1404 C C . GLY A 1 179 ? -11.299 -6.884 -12.257 1.00 72.75 179 GLY A C 1
ATOM 1405 O O . GLY A 1 179 ? -10.605 -7.820 -11.846 1.00 72.75 179 GLY A O 1
ATOM 1406 N N . ALA A 1 180 ? -10.770 -5.695 -12.569 1.00 75.00 180 ALA A N 1
ATOM 1407 C CA . ALA A 1 180 ? -9.353 -5.391 -12.375 1.00 75.00 180 ALA A CA 1
ATOM 1408 C C . ALA A 1 180 ? -8.989 -5.413 -10.879 1.00 75.00 180 ALA A C 1
ATOM 1410 O O . ALA A 1 180 ? -9.652 -4.784 -10.058 1.00 75.00 180 ALA A O 1
ATOM 1411 N N . ARG A 1 181 ? -7.930 -6.143 -10.504 1.00 79.06 181 ARG A N 1
ATOM 1412 C CA . ARG A 1 181 ? -7.471 -6.249 -9.100 1.00 79.06 181 ARG A CA 1
ATOM 1413 C C . ARG A 1 181 ? -6.338 -5.288 -8.748 1.00 79.06 181 ARG A C 1
ATOM 1415 O O . ARG A 1 181 ? -6.182 -4.950 -7.577 1.00 79.06 181 ARG A O 1
ATOM 1422 N N . GLU A 1 182 ? -5.580 -4.882 -9.756 1.00 87.69 182 GLU A N 1
ATOM 1423 C CA . GLU A 1 182 ? -4.429 -3.992 -9.664 1.00 87.69 182 GLU A CA 1
ATOM 1424 C C . GLU A 1 182 ? -4.432 -3.090 -10.897 1.00 87.69 182 GLU A C 1
ATOM 1426 O O . GLU A 1 182 ? -4.659 -3.566 -12.011 1.00 87.69 182 GLU A O 1
ATOM 1431 N N . ILE A 1 183 ? -4.204 -1.797 -10.691 1.00 89.44 183 ILE A N 1
ATOM 1432 C CA . ILE A 1 183 ? -4.096 -0.798 -11.753 1.00 89.44 183 ILE A CA 1
ATOM 1433 C C . ILE A 1 183 ? -2.818 -0.021 -11.513 1.00 89.44 183 ILE A C 1
ATOM 1435 O O . ILE A 1 183 ? -2.597 0.516 -10.427 1.00 89.44 183 ILE A O 1
ATOM 1439 N N . PHE A 1 184 ? -1.979 0.040 -12.538 1.00 90.19 184 PHE A N 1
ATOM 1440 C CA . PHE A 1 184 ? -0.702 0.727 -12.491 1.00 90.19 184 PHE A CA 1
ATOM 1441 C C . PHE A 1 184 ? -0.643 1.786 -13.583 1.00 90.19 184 PHE A C 1
ATOM 1443 O O . PHE A 1 184 ? -0.942 1.507 -14.743 1.00 90.19 184 PHE A O 1
ATOM 1450 N N . SER A 1 185 ? -0.241 2.995 -13.203 1.00 88.25 185 SER A N 1
ATOM 1451 C CA . SER A 1 185 ? -0.030 4.105 -14.122 1.00 88.25 185 SER A CA 1
ATOM 1452 C C . SER A 1 185 ? 1.416 4.571 -14.047 1.00 88.25 185 SER A C 1
ATOM 1454 O O . SER A 1 185 ? 1.929 4.888 -12.968 1.00 88.25 185 SER A O 1
ATOM 1456 N N . ALA A 1 186 ? 2.048 4.639 -15.219 1.00 81.38 186 ALA A N 1
ATOM 1457 C CA . ALA A 1 186 ? 3.337 5.289 -15.400 1.00 81.38 186 ALA A CA 1
ATOM 1458 C C . ALA A 1 186 ? 3.231 6.800 -15.085 1.00 81.38 186 ALA A C 1
ATOM 1460 O O . ALA A 1 186 ? 2.116 7.334 -15.029 1.00 81.38 186 ALA A O 1
ATOM 1461 N N . PRO A 1 187 ? 4.363 7.496 -14.869 1.00 78.00 187 PRO A N 1
ATOM 1462 C CA . PRO A 1 187 ? 4.365 8.922 -14.576 1.00 78.00 187 PRO A CA 1
ATOM 1463 C C . PRO A 1 187 ? 3.737 9.701 -15.734 1.00 78.00 187 PRO A C 1
ATOM 1465 O O . PRO A 1 187 ? 4.020 9.417 -16.899 1.00 78.00 187 PRO A O 1
ATOM 1468 N N . GLU A 1 188 ? 2.915 10.701 -15.423 1.00 71.19 188 GLU A N 1
ATOM 1469 C CA . GLU A 1 188 ? 2.455 11.659 -16.427 1.00 71.19 188 GLU A CA 1
ATOM 1470 C C . GLU A 1 188 ? 3.646 12.388 -17.075 1.00 71.19 188 GLU A C 1
ATOM 1472 O O . GLU A 1 188 ? 4.655 12.695 -16.435 1.00 71.19 188 GLU A O 1
ATOM 1477 N N . THR A 1 189 ? 3.528 12.661 -18.377 1.00 57.91 189 THR A N 1
ATOM 1478 C CA . THR A 1 189 ? 4.595 13.225 -19.229 1.00 57.91 189 THR A CA 1
ATOM 1479 C C . THR A 1 189 ? 4.973 14.675 -18.871 1.00 57.91 189 THR A C 1
ATOM 1481 O O . THR A 1 189 ? 5.896 15.235 -19.457 1.00 57.91 189 THR A O 1
ATOM 1484 N N . ASP A 1 190 ? 4.276 15.309 -17.926 1.00 54.69 190 ASP A N 1
ATOM 1485 C CA . ASP A 1 190 ? 4.425 16.725 -17.563 1.00 54.69 190 ASP A CA 1
ATOM 1486 C C . ASP A 1 190 ? 5.605 17.026 -16.614 1.00 54.69 190 ASP A C 1
ATOM 1488 O O . ASP A 1 190 ? 5.850 18.179 -16.258 1.00 54.69 190 ASP A O 1
ATOM 1492 N N . GLY A 1 191 ? 6.369 16.001 -16.223 1.00 45.28 191 GLY A N 1
ATOM 1493 C CA . GLY A 1 191 ? 7.568 16.146 -15.396 1.00 45.28 191 GLY A CA 1
ATOM 1494 C C . GLY A 1 191 ? 7.308 16.233 -13.887 1.00 45.28 191 GLY A C 1
ATOM 1495 O O . GLY A 1 191 ? 8.272 16.355 -13.131 1.00 45.28 191 GLY A O 1
ATOM 1496 N N . GLN A 1 192 ? 6.051 16.127 -13.433 1.00 53.78 192 GLN A N 1
ATOM 1497 C CA . GLN A 1 192 ? 5.687 15.959 -12.013 1.00 53.78 192 GLN A CA 1
ATOM 1498 C C . GLN A 1 192 ? 4.938 14.649 -11.729 1.00 53.78 192 GLN A C 1
ATOM 1500 O O . GLN A 1 192 ? 4.576 14.374 -10.579 1.00 53.78 192 GLN A O 1
ATOM 1505 N N . GLY A 1 193 ? 4.736 13.827 -12.762 1.00 67.62 193 GLY A N 1
ATOM 1506 C CA . GLY A 1 193 ? 4.072 12.537 -12.676 1.00 67.62 193 GLY A CA 1
ATOM 1507 C C . GLY A 1 193 ? 4.641 11.641 -11.575 1.00 67.62 193 GLY A C 1
ATOM 1508 O O . GLY A 1 193 ? 5.836 11.353 -11.519 1.00 67.62 193 GLY A O 1
ATOM 1509 N N . LYS A 1 194 ? 3.766 11.167 -10.690 1.00 80.62 194 LYS A N 1
ATOM 1510 C CA . LYS A 1 194 ? 4.088 10.122 -9.713 1.00 80.62 194 LYS A CA 1
ATOM 1511 C C . LYS A 1 194 ? 3.713 8.769 -10.304 1.00 80.62 194 LYS A C 1
ATOM 1513 O O . LYS A 1 194 ? 2.691 8.660 -10.973 1.00 80.62 194 LYS A O 1
ATOM 1518 N N . LEU A 1 195 ? 4.496 7.735 -10.005 1.00 88.50 195 LEU A N 1
ATOM 1519 C CA . LEU A 1 195 ? 4.050 6.357 -10.209 1.00 88.50 195 LEU A CA 1
ATOM 1520 C C . LEU A 1 195 ? 2.887 6.076 -9.262 1.00 88.50 195 LEU A C 1
ATOM 1522 O O . LEU A 1 195 ? 2.999 6.318 -8.057 1.00 88.50 195 LEU A O 1
ATOM 1526 N N . ARG A 1 196 ? 1.775 5.576 -9.802 1.00 90.69 196 ARG A N 1
ATOM 1527 C CA . ARG A 1 196 ? 0.587 5.258 -9.006 1.00 90.69 196 ARG A CA 1
ATOM 1528 C C . ARG A 1 196 ? 0.209 3.801 -9.220 1.00 90.69 196 ARG A C 1
ATOM 1530 O O . ARG A 1 196 ? 0.099 3.338 -10.352 1.00 90.69 196 ARG A O 1
ATOM 1537 N N . LEU A 1 197 ? 0.016 3.093 -8.113 1.00 92.00 197 LEU A N 1
ATOM 1538 C CA . LEU A 1 197 ? -0.502 1.733 -8.083 1.00 92.00 197 LEU A CA 1
ATOM 1539 C C . LEU A 1 197 ? -1.723 1.705 -7.172 1.00 92.00 197 LEU A C 1
ATOM 1541 O O . LEU A 1 197 ? -1.644 2.129 -6.019 1.00 92.00 197 LEU A O 1
ATOM 1545 N N . LEU A 1 198 ? -2.834 1.196 -7.689 1.00 91.00 198 LEU A N 1
ATOM 1546 C CA . LEU A 1 198 ? -4.054 0.966 -6.934 1.00 91.00 198 LEU A CA 1
ATOM 1547 C C . LEU A 1 198 ? -4.309 -0.533 -6.853 1.00 91.00 198 LEU A C 1
ATOM 1549 O O . LEU A 1 198 ? -4.430 -1.197 -7.878 1.00 91.00 198 LEU A O 1
ATOM 1553 N N . ASN A 1 199 ? -4.433 -1.041 -5.625 1.00 88.88 199 ASN A N 1
ATOM 1554 C CA . ASN A 1 199 ? -4.854 -2.411 -5.357 1.00 88.88 199 ASN A CA 1
ATOM 1555 C C . ASN A 1 199 ? -6.234 -2.437 -4.717 1.00 88.88 199 ASN A C 1
ATOM 1557 O O . ASN A 1 199 ? -6.503 -1.730 -3.744 1.00 88.88 199 ASN A O 1
ATOM 1561 N N . VAL A 1 200 ? -7.101 -3.295 -5.253 1.00 83.50 200 VAL A N 1
ATOM 1562 C CA . VAL A 1 200 ? -8.472 -3.429 -4.766 1.00 83.50 200 VAL A CA 1
ATOM 1563 C C . VAL A 1 200 ? -8.481 -4.121 -3.419 1.00 83.50 200 VAL A C 1
ATOM 1565 O O . VAL A 1 200 ? -8.080 -5.277 -3.273 1.00 83.50 200 VAL A O 1
ATOM 1568 N N . LEU A 1 201 ? -9.029 -3.426 -2.429 1.00 78.50 201 LEU A N 1
ATOM 1569 C CA . LEU A 1 201 ? -9.392 -4.038 -1.164 1.00 78.50 201 LEU A CA 1
ATOM 1570 C C . LEU A 1 201 ? -10.642 -4.881 -1.392 1.00 78.50 201 LEU A C 1
ATOM 1572 O O . LEU A 1 201 ? -11.675 -4.326 -1.734 1.00 78.50 201 LEU A O 1
ATOM 1576 N N . VAL A 1 202 ? -10.596 -6.195 -1.188 1.00 72.75 202 VAL A N 1
ATOM 1577 C CA . VAL A 1 202 ? -11.816 -7.018 -1.205 1.00 72.75 202 VAL A CA 1
ATOM 1578 C C . VAL A 1 202 ? -12.358 -7.131 0.216 1.00 72.75 202 VAL A C 1
ATOM 1580 O O . VAL A 1 202 ? -11.632 -7.500 1.139 1.00 72.75 202 VAL A O 1
ATOM 1583 N N . ALA A 1 203 ? -13.629 -6.781 0.405 1.00 70.50 203 ALA A N 1
ATOM 1584 C CA . ALA A 1 203 ? -14.282 -6.831 1.705 1.00 70.50 203 ALA A CA 1
ATOM 1585 C C . ALA A 1 203 ? -14.494 -8.281 2.159 1.00 70.50 203 ALA A C 1
ATOM 1587 O O . ALA A 1 203 ? -15.093 -9.086 1.447 1.00 70.50 203 ALA A O 1
ATOM 1588 N N . GLN A 1 204 ? -14.067 -8.582 3.382 1.00 68.69 204 GLN A N 1
ATOM 1589 C CA . GLN A 1 204 ? -14.351 -9.850 4.052 1.00 68.69 204 GLN A CA 1
ATOM 1590 C C . GLN A 1 204 ? -15.628 -9.753 4.885 1.00 68.69 204 GLN A C 1
ATOM 1592 O O . GLN A 1 204 ? -16.138 -8.661 5.143 1.00 68.69 204 GLN A O 1
ATOM 1597 N N . ASP A 1 205 ? -16.140 -10.888 5.358 1.00 69.75 205 ASP A N 1
ATOM 1598 C CA . ASP A 1 205 ? -17.358 -10.900 6.172 1.00 69.75 205 ASP A CA 1
ATOM 1599 C C . ASP A 1 205 ? -17.193 -10.131 7.492 1.00 69.75 205 ASP A C 1
ATOM 1601 O O . ASP A 1 205 ? -18.125 -9.450 7.925 1.00 69.75 205 ASP A O 1
ATOM 1605 N N . SER A 1 206 ? -15.990 -10.127 8.082 1.00 67.38 206 SER A N 1
ATOM 1606 C CA . SER A 1 206 ? -15.674 -9.299 9.254 1.00 67.38 206 SER A CA 1
ATOM 1607 C C . SER A 1 206 ? -15.785 -7.797 8.960 1.00 67.38 206 SER A C 1
ATOM 1609 O O . SER A 1 206 ? -16.196 -7.032 9.834 1.00 67.38 206 SER A O 1
ATOM 1611 N N . CYS A 1 207 ? -15.522 -7.365 7.720 1.00 68.38 207 CYS A N 1
ATOM 1612 C CA . CYS A 1 207 ? -15.651 -5.968 7.295 1.00 68.38 207 CYS A CA 1
ATOM 1613 C C . CYS A 1 207 ? -17.117 -5.506 7.246 1.00 68.38 207 CYS A C 1
ATOM 1615 O O . CYS A 1 207 ? -17.412 -4.335 7.488 1.00 68.38 207 CYS A O 1
ATOM 1617 N N . LEU A 1 208 ? -18.061 -6.417 6.984 1.00 72.00 208 LEU A N 1
ATOM 1618 C CA . LEU A 1 208 ? -19.487 -6.082 6.878 1.00 72.00 208 LEU A CA 1
ATOM 1619 C C . LEU A 1 208 ? -20.139 -5.721 8.214 1.00 72.00 208 LEU A C 1
ATOM 1621 O O . LEU A 1 208 ? -21.267 -5.231 8.218 1.00 72.00 208 LEU A O 1
ATOM 1625 N N . ARG A 1 209 ? -19.459 -5.963 9.341 1.00 66.56 209 ARG A N 1
ATOM 1626 C CA . ARG A 1 209 ? -19.949 -5.581 10.673 1.00 66.56 209 ARG A CA 1
ATOM 1627 C C . ARG A 1 209 ? -20.148 -4.069 10.774 1.00 66.56 209 ARG A C 1
ATOM 1629 O O . ARG A 1 209 ? -21.195 -3.623 11.239 1.00 66.56 209 ARG A O 1
ATOM 1636 N N . CYS A 1 210 ? -19.173 -3.310 10.269 1.00 64.12 210 CYS A N 1
ATOM 1637 C CA . CYS A 1 210 ? -19.189 -1.847 10.256 1.00 64.12 210 CYS A CA 1
ATOM 1638 C C . CYS A 1 210 ? -19.653 -1.282 8.902 1.00 64.12 210 CYS A C 1
ATOM 1640 O O . CYS A 1 210 ? -20.308 -0.247 8.864 1.00 64.12 210 CYS A O 1
ATOM 1642 N N . HIS A 1 211 ? -19.393 -1.977 7.788 1.00 63.25 211 HIS A N 1
ATOM 1643 C CA . HIS A 1 211 ? -19.768 -1.533 6.439 1.00 63.25 211 HIS A CA 1
ATOM 1644 C C . HIS A 1 211 ? -21.095 -2.158 5.970 1.00 63.25 211 HIS A C 1
ATOM 1646 O O . HIS A 1 211 ? -21.176 -2.779 4.910 1.00 63.25 211 HIS A O 1
ATOM 1652 N N . GLN A 1 212 ? -22.162 -2.005 6.762 1.00 56.62 212 GLN A N 1
ATOM 1653 C CA . GLN A 1 212 ? -23.465 -2.635 6.489 1.00 56.62 212 GLN A CA 1
ATOM 1654 C C . GLN A 1 212 ? -24.131 -2.131 5.197 1.00 56.62 212 GLN A C 1
ATOM 1656 O O . GLN A 1 212 ? -24.848 -2.891 4.549 1.00 56.62 212 GLN A O 1
ATOM 1661 N N . ALA A 1 213 ? -23.831 -0.908 4.745 1.00 51.84 213 ALA A N 1
ATOM 1662 C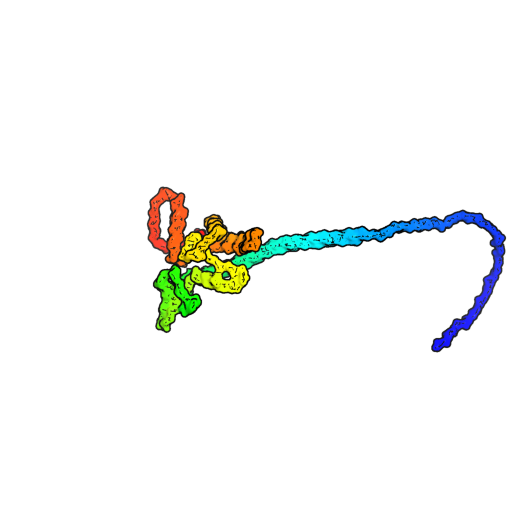 CA . ALA A 1 213 ? -24.281 -0.413 3.440 1.00 51.84 213 ALA A CA 1
ATOM 1663 C C . ALA A 1 213 ? -23.745 -1.264 2.265 1.00 51.84 213 ALA A C 1
ATOM 1665 O O . ALA A 1 213 ? -24.439 -1.437 1.265 1.00 51.84 213 ALA A O 1
ATOM 1666 N N . ALA A 1 214 ? -22.573 -1.901 2.404 1.00 49.12 214 ALA A N 1
ATOM 1667 C CA . ALA A 1 214 ? -22.040 -2.833 1.403 1.00 49.12 214 ALA A CA 1
ATOM 1668 C C . ALA A 1 214 ? -22.837 -4.153 1.329 1.00 49.12 214 ALA A C 1
ATOM 1670 O O . ALA A 1 214 ? -22.758 -4.882 0.339 1.00 49.12 214 ALA A O 1
ATOM 1671 N N . ARG A 1 215 ? -23.651 -4.458 2.350 1.00 37.06 215 ARG A N 1
ATOM 1672 C CA . ARG A 1 215 ? -24.584 -5.593 2.340 1.00 37.06 215 ARG A CA 1
ATOM 1673 C C . ARG A 1 215 ? -25.751 -5.350 1.370 1.00 37.06 215 ARG A C 1
ATOM 1675 O O . ARG A 1 215 ? -26.248 -6.306 0.781 1.00 37.06 215 ARG A O 1
ATOM 1682 N N . TRP A 1 216 ? -26.143 -4.091 1.145 1.00 28.92 216 TRP A N 1
ATOM 1683 C CA . TRP A 1 216 ? -27.207 -3.723 0.199 1.00 28.92 216 TRP A CA 1
ATOM 1684 C C . TRP A 1 216 ? -26.785 -3.945 -1.262 1.00 28.92 216 TRP A C 1
ATOM 1686 O O . TRP A 1 216 ? -27.580 -4.467 -2.041 1.00 28.92 216 TRP A O 1
ATOM 1696 N N . ALA A 1 217 ? -25.519 -3.676 -1.605 1.00 35.81 217 ALA A N 1
ATOM 1697 C CA . ALA A 1 217 ? -24.975 -3.920 -2.944 1.00 35.81 217 ALA A CA 1
ATOM 1698 C C . ALA A 1 217 ? -24.945 -5.419 -3.323 1.00 35.81 217 ALA A C 1
ATOM 1700 O O . ALA A 1 217 ? -25.097 -5.756 -4.496 1.00 35.81 217 ALA A O 1
ATOM 1701 N N . ARG A 1 218 ? -24.836 -6.335 -2.339 1.00 32.06 218 ARG A N 1
ATOM 1702 C CA . ARG A 1 218 ? -24.984 -7.792 -2.566 1.00 32.06 218 ARG A CA 1
ATOM 1703 C C . ARG A 1 218 ? -26.397 -8.181 -3.014 1.00 32.06 218 ARG A C 1
ATOM 1705 O O . ARG A 1 218 ? -26.546 -9.144 -3.755 1.00 32.06 218 ARG A O 1
ATOM 1712 N N . CYS A 1 219 ? -27.428 -7.463 -2.561 1.00 26.73 219 CYS A N 1
ATOM 1713 C CA . CYS A 1 219 ? -28.828 -7.805 -2.842 1.00 26.73 219 CYS A CA 1
ATOM 1714 C C . CYS A 1 219 ? -29.387 -7.100 -4.089 1.00 26.73 219 CYS A C 1
ATOM 1716 O O . CYS A 1 219 ? -30.254 -7.651 -4.768 1.00 26.73 219 CYS A O 1
ATOM 1718 N N . SER A 1 220 ? -28.904 -5.901 -4.425 1.00 26.14 220 SER A N 1
ATOM 1719 C CA . SER A 1 220 ? -29.373 -5.162 -5.605 1.00 26.14 220 SER A CA 1
ATOM 1720 C C . SER A 1 220 ? -28.792 -5.689 -6.922 1.00 26.14 220 SER A C 1
ATOM 1722 O O . SER A 1 220 ? -29.512 -5.722 -7.916 1.00 26.14 220 SER A O 1
ATOM 1724 N N . ALA A 1 221 ? -27.558 -6.207 -6.938 1.00 31.14 221 ALA A N 1
ATOM 1725 C CA . ALA A 1 221 ? -26.992 -6.835 -8.139 1.00 31.14 221 ALA A CA 1
ATOM 1726 C C . ALA A 1 221 ? -27.623 -8.209 -8.462 1.00 31.14 221 ALA A C 1
ATOM 1728 O O . ALA A 1 221 ? -27.748 -8.576 -9.626 1.00 31.14 221 ALA A O 1
ATOM 1729 N N . ALA A 1 222 ? -28.088 -8.947 -7.447 1.00 29.22 222 ALA A N 1
ATOM 1730 C CA . ALA A 1 222 ? -28.750 -10.243 -7.627 1.00 29.22 222 ALA A CA 1
ATOM 1731 C C . ALA A 1 222 ? -30.245 -10.139 -8.005 1.00 29.22 222 ALA A C 1
ATOM 1733 O O . ALA A 1 222 ? -30.860 -11.147 -8.339 1.00 29.22 222 ALA A O 1
ATOM 1734 N N . SER A 1 223 ? -30.846 -8.942 -7.967 1.00 27.94 223 SER A N 1
ATOM 1735 C CA . SER A 1 223 ? -32.282 -8.738 -8.237 1.00 27.94 223 SER A CA 1
ATOM 1736 C C . SER A 1 223 ? -32.598 -8.109 -9.600 1.00 27.94 223 SER A C 1
ATOM 1738 O O . SER A 1 223 ? -33.767 -7.887 -9.908 1.00 27.94 223 SER A O 1
ATOM 1740 N N . ALA A 1 224 ? -31.601 -7.890 -10.465 1.00 31.38 224 ALA A N 1
ATOM 1741 C CA . ALA A 1 224 ? -31.828 -7.351 -11.811 1.00 31.38 224 ALA A CA 1
ATOM 1742 C C . ALA A 1 224 ? -32.298 -8.397 -12.849 1.00 31.38 224 ALA A C 1
ATOM 1744 O O . ALA A 1 224 ? -32.633 -8.033 -13.974 1.00 31.38 224 ALA A O 1
ATOM 1745 N N . SER A 1 225 ? -32.377 -9.684 -12.489 1.00 36.34 225 SER A N 1
ATOM 1746 C CA . SER A 1 225 ? -32.881 -10.743 -13.374 1.00 36.34 225 SER A CA 1
ATOM 1747 C C . SER A 1 225 ? -33.732 -11.752 -12.605 1.00 36.34 225 SER A C 1
ATOM 1749 O O . SER A 1 225 ? -33.261 -12.818 -12.233 1.00 36.34 225 SER A O 1
ATOM 1751 N N . ALA A 1 226 ? -34.977 -11.387 -12.303 1.00 31.05 226 ALA A N 1
ATOM 1752 C CA . ALA A 1 226 ? -36.135 -12.288 -12.306 1.00 31.05 226 ALA A CA 1
ATOM 1753 C C . ALA A 1 226 ? -37.350 -11.565 -11.722 1.00 31.05 226 ALA A C 1
ATOM 1755 O O . ALA A 1 226 ? -37.348 -11.040 -10.610 1.00 31.05 226 ALA A O 1
ATOM 1756 N N . ARG A 1 227 ? -38.426 -11.569 -12.499 1.00 32.69 227 ARG A N 1
ATOM 1757 C CA . ARG A 1 227 ? -39.740 -11.041 -12.157 1.00 32.69 227 ARG A CA 1
ATOM 1758 C C . ARG A 1 227 ? -40.445 -12.017 -11.195 1.00 32.69 227 ARG A C 1
ATOM 1760 O O . ARG A 1 227 ? -41.346 -12.718 -11.627 1.00 32.69 227 ARG A O 1
ATOM 1767 N N . THR A 1 228 ? -40.042 -12.092 -9.923 1.00 28.94 228 THR A N 1
ATOM 1768 C CA . THR A 1 228 ? -40.727 -12.888 -8.872 1.00 28.94 228 THR A CA 1
ATOM 1769 C C . THR A 1 228 ? -40.539 -12.280 -7.470 1.00 28.94 228 THR A C 1
ATOM 1771 O O . THR A 1 228 ? -39.527 -11.619 -7.235 1.00 28.94 228 THR A O 1
ATOM 1774 N N . PRO A 1 229 ? -41.499 -12.448 -6.532 1.00 32.25 229 PRO A N 1
ATOM 1775 C CA . PRO A 1 229 ? -41.524 -11.701 -5.274 1.00 32.25 229 PRO A CA 1
ATOM 1776 C C . PRO A 1 229 ? -40.406 -12.116 -4.302 1.00 32.25 229 PRO A C 1
ATOM 1778 O O . PRO A 1 229 ? -39.993 -13.271 -4.249 1.00 32.25 229 PRO A O 1
ATOM 1781 N N . LYS A 1 230 ? -39.932 -11.122 -3.540 1.00 30.09 230 LYS A N 1
ATOM 1782 C CA . LYS A 1 230 ? -38.811 -11.150 -2.581 1.00 30.09 230 LYS A CA 1
ATOM 1783 C C . LYS A 1 230 ? -38.844 -12.356 -1.623 1.00 30.09 230 LYS A C 1
ATOM 1785 O O . LYS A 1 230 ? -39.844 -12.505 -0.920 1.00 30.09 230 LYS A O 1
ATOM 1790 N N . PRO A 1 231 ? -37.738 -13.103 -1.441 1.00 28.38 231 PRO A N 1
ATOM 1791 C CA . PRO A 1 231 ? -37.552 -13.900 -0.242 1.00 28.38 231 PRO A CA 1
ATOM 1792 C C . PRO A 1 231 ? -36.918 -13.037 0.857 1.00 28.38 231 PRO A C 1
ATOM 1794 O O . PRO A 1 231 ? -35.887 -12.386 0.674 1.00 28.38 231 PRO A O 1
ATOM 1797 N N . ILE A 1 232 ? -37.568 -13.019 2.016 1.00 30.61 232 ILE A N 1
ATOM 1798 C CA . ILE A 1 232 ? -37.011 -12.518 3.271 1.00 30.61 232 ILE A CA 1
ATOM 1799 C C . ILE A 1 232 ? -36.054 -13.605 3.771 1.00 30.61 232 ILE A C 1
ATOM 1801 O O . ILE A 1 232 ? -36.502 -14.641 4.252 1.00 30.61 232 ILE A O 1
ATOM 1805 N N . CYS A 1 233 ? -34.744 -13.405 3.631 1.00 28.06 233 CYS A N 1
ATOM 1806 C CA . CYS A 1 233 ? -33.758 -14.336 4.182 1.00 28.06 233 CYS A CA 1
ATOM 1807 C C . CYS A 1 233 ? -33.467 -13.987 5.646 1.00 28.06 233 CYS A C 1
ATOM 1809 O O . CYS A 1 233 ? -32.619 -13.147 5.950 1.00 28.06 233 CYS A O 1
ATOM 1811 N N . THR A 1 234 ? -34.179 -14.645 6.557 1.00 28.66 234 THR A N 1
ATOM 1812 C CA . THR A 1 234 ? -33.781 -14.816 7.954 1.00 28.66 234 THR A CA 1
ATOM 1813 C C . THR A 1 234 ? -32.885 -16.059 8.076 1.00 28.66 234 THR A C 1
ATOM 1815 O O . THR A 1 234 ? -33.274 -17.150 7.677 1.00 28.66 234 THR A O 1
ATOM 1818 N N . THR A 1 235 ? -31.715 -15.887 8.705 1.00 27.11 235 THR A N 1
ATOM 1819 C CA . THR A 1 235 ? -30.753 -16.895 9.233 1.00 27.11 235 THR A CA 1
ATOM 1820 C C . THR A 1 235 ? -29.619 -17.435 8.330 1.00 27.11 235 THR A C 1
ATOM 1822 O O . THR A 1 235 ? -29.743 -17.438 7.106 1.00 27.11 235 THR A O 1
ATOM 1825 N N . PRO A 1 236 ? -28.460 -17.815 8.934 1.00 38.12 236 PRO A N 1
ATOM 1826 C CA . PRO A 1 236 ? -27.164 -17.902 8.268 1.00 38.12 236 PRO A CA 1
ATOM 1827 C C . PRO A 1 236 ? -26.697 -19.354 8.117 1.00 38.12 236 PRO A C 1
ATOM 1829 O O . PRO A 1 236 ? -26.220 -19.955 9.073 1.00 38.12 236 PRO A O 1
ATOM 1832 N N . ILE A 1 237 ? -26.779 -19.920 6.915 1.00 29.23 237 ILE A N 1
ATOM 1833 C CA . ILE A 1 237 ? -26.051 -21.149 6.582 1.00 29.23 237 ILE A CA 1
ATOM 1834 C C . ILE A 1 237 ? -25.570 -21.025 5.138 1.00 29.23 237 ILE A C 1
ATOM 1836 O O . ILE A 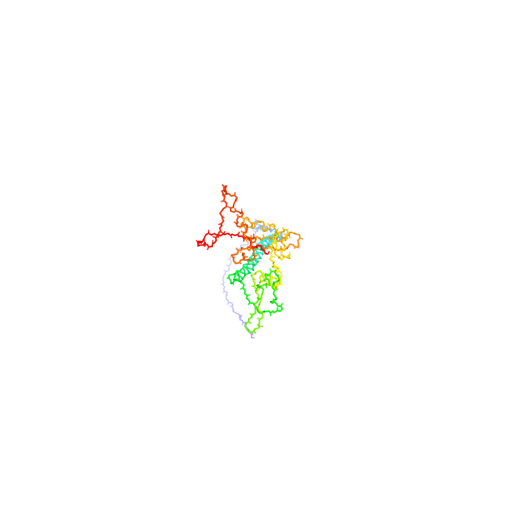1 237 ? -26.357 -21.093 4.200 1.00 29.23 237 ILE A O 1
ATOM 1840 N N . CYS A 1 238 ? -24.265 -20.842 4.954 1.00 26.91 238 CYS A N 1
ATOM 1841 C CA . CYS A 1 238 ? -23.611 -21.091 3.673 1.00 26.91 238 CYS A CA 1
ATOM 1842 C C . CYS A 1 238 ? -22.313 -21.855 3.921 1.00 26.91 238 CYS A C 1
ATOM 1844 O O . CYS A 1 238 ? -21.232 -21.286 4.030 1.00 26.91 238 CYS A O 1
ATOM 1846 N N . ASN A 1 239 ? -22.462 -23.176 4.010 1.00 30.78 239 ASN A N 1
ATOM 1847 C CA . ASN A 1 239 ? -21.418 -24.126 3.654 1.00 30.78 239 ASN A CA 1
ATOM 1848 C C . ASN A 1 239 ? -21.384 -24.219 2.123 1.00 30.78 239 ASN A C 1
ATOM 1850 O O . ASN A 1 239 ? -22.327 -24.744 1.537 1.00 30.78 239 ASN A O 1
ATOM 1854 N N . SER A 1 240 ? -20.341 -23.705 1.472 1.00 27.53 240 SER A N 1
ATOM 1855 C CA . SER A 1 240 ? -19.761 -24.251 0.226 1.00 27.53 240 SER A CA 1
ATOM 1856 C C . SER A 1 240 ? -18.735 -23.287 -0.377 1.00 27.53 240 SER A C 1
ATOM 1858 O O . SER A 1 240 ? -18.896 -22.070 -0.395 1.00 27.53 240 SER A O 1
ATOM 1860 N N . ALA A 1 241 ? -17.645 -23.873 -0.859 1.00 27.75 241 ALA A N 1
ATOM 1861 C CA . ALA A 1 241 ? -16.384 -23.250 -1.233 1.00 27.75 241 ALA A CA 1
ATOM 1862 C C . ALA A 1 241 ? -16.375 -22.514 -2.596 1.00 27.75 241 ALA A C 1
ATOM 1864 O O . ALA A 1 241 ? -15.345 -22.494 -3.263 1.00 27.75 241 ALA A O 1
ATOM 1865 N N . THR A 1 242 ? -17.479 -21.906 -3.043 1.00 26.20 242 THR A N 1
ATOM 1866 C CA . THR A 1 242 ? -17.572 -21.349 -4.415 1.00 26.20 242 THR A CA 1
ATOM 1867 C C . THR A 1 242 ? -18.452 -20.100 -4.542 1.00 26.20 242 THR A C 1
ATOM 1869 O O . THR A 1 242 ? -19.316 -20.032 -5.408 1.00 26.20 242 THR A O 1
ATOM 1872 N N . CYS A 1 243 ? -18.204 -19.070 -3.730 1.00 23.05 243 CYS A N 1
ATOM 1873 C CA . CYS A 1 243 ? -18.722 -17.719 -3.987 1.00 23.05 243 CYS A CA 1
ATOM 1874 C C . CYS A 1 243 ? -17.607 -16.686 -3.784 1.00 23.05 243 CYS A C 1
ATOM 1876 O O . CYS A 1 243 ? -17.488 -16.070 -2.728 1.00 23.05 243 CYS A O 1
ATOM 1878 N N . ALA A 1 244 ? -16.767 -16.490 -4.803 1.00 25.53 244 ALA A N 1
ATOM 1879 C CA . ALA A 1 244 ? -15.824 -15.376 -4.836 1.00 25.53 244 ALA A CA 1
ATOM 1880 C C . ALA A 1 244 ? -16.577 -14.077 -5.181 1.00 25.53 244 ALA A C 1
ATOM 1882 O O . ALA A 1 244 ? -16.519 -13.585 -6.303 1.00 25.53 244 ALA A O 1
ATOM 1883 N N . CYS A 1 245 ? -17.323 -13.530 -4.219 1.00 27.86 245 CYS A N 1
ATOM 1884 C CA . CYS A 1 245 ? -17.892 -12.188 -4.328 1.00 27.86 245 CYS A CA 1
ATOM 1885 C C . CYS A 1 245 ? -16.799 -11.155 -4.032 1.00 27.86 245 CYS A C 1
ATOM 1887 O O . CYS A 1 245 ? -16.577 -10.775 -2.882 1.00 27.86 245 CYS A O 1
ATOM 1889 N N . SER A 1 246 ? -16.117 -10.690 -5.075 1.00 30.95 246 SER A N 1
ATOM 1890 C CA . SER A 1 246 ? -15.204 -9.550 -5.017 1.00 30.95 246 SER A CA 1
ATOM 1891 C C . SER A 1 246 ? -15.997 -8.253 -4.859 1.00 30.95 246 SER A C 1
ATOM 1893 O O . SER A 1 246 ? -16.317 -7.577 -5.830 1.00 30.95 246 SER A O 1
ATOM 1895 N N . ILE A 1 247 ? -16.351 -7.919 -3.619 1.00 36.97 247 ILE A N 1
ATOM 1896 C CA . ILE A 1 247 ? -16.902 -6.604 -3.287 1.00 36.97 247 ILE A CA 1
ATOM 1897 C C . ILE A 1 247 ? -15.729 -5.703 -2.931 1.00 36.97 247 ILE A C 1
ATOM 1899 O O . ILE A 1 247 ? -15.024 -6.023 -1.967 1.00 36.97 247 ILE A O 1
ATOM 1903 N N . PRO A 1 248 ? -15.514 -4.590 -3.651 1.00 39.59 248 PRO A N 1
ATOM 1904 C CA . PRO A 1 248 ? -14.525 -3.613 -3.238 1.00 39.59 248 PRO A CA 1
ATOM 1905 C C . PRO A 1 248 ? -14.902 -3.083 -1.848 1.00 39.59 248 PRO A C 1
ATOM 1907 O O . PRO A 1 248 ? -16.046 -2.713 -1.582 1.00 39.59 248 PRO A O 1
ATOM 1910 N N . CYS A 1 249 ? -13.953 -3.127 -0.923 1.00 34.47 249 CYS A N 1
ATOM 1911 C CA . CYS A 1 249 ? -14.075 -2.619 0.427 1.00 34.47 249 CYS A CA 1
ATOM 1912 C C . CYS A 1 249 ? -13.993 -1.099 0.349 1.00 34.47 249 CYS A C 1
ATOM 1914 O O . CYS A 1 249 ? -12.926 -0.531 0.129 1.00 34.47 249 CYS A O 1
ATOM 1916 N N . TRP A 1 250 ? -15.137 -0.456 0.530 1.00 38.34 250 TRP A N 1
ATOM 1917 C CA . TRP A 1 250 ? -15.243 0.988 0.667 1.00 38.34 250 TRP A CA 1
ATOM 1918 C C . TRP A 1 250 ? -14.639 1.369 2.019 1.00 38.34 250 TRP A C 1
ATOM 1920 O O . TRP A 1 250 ? -15.057 0.832 3.047 1.00 38.34 250 TRP A O 1
ATOM 1930 N N . ALA A 1 251 ? -13.600 2.200 1.995 1.00 38.69 251 ALA A N 1
ATOM 1931 C CA . ALA A 1 251 ? -12.894 2.683 3.180 1.00 38.69 251 ALA A CA 1
ATOM 1932 C C . ALA A 1 251 ? -13.677 3.740 3.958 1.00 38.69 251 ALA A C 1
ATOM 1934 O O . ALA A 1 251 ? -14.523 4.416 3.345 1.00 38.69 251 ALA A O 1
#

Sequence (251 aa):
MLYSDKNDKISLNYDNRLGFCSSSTRGVFMAHVAAKKNGPAIWLPLLACFLWLVFTLALYRQAARVDEAHRLELEHTRLSTVARQLMDARNWNAVHGGVYVLKSAYGQPNPWLPEAERTVETADGRTLVLMNPAYMSRQLAERNSQPGIGISIISNVPLRPENKADAWESDALGQCTEGAREIFSAPETDGQGKLRLLNVLVAQDSCLRCHQAARWARCSAASASARTPKPICTTPICNSATCACSIPCWA

Secondary structure (DSSP, 8-state):
-----------------------------------------THHHHHHHHHHHHHHHHHHHHHHHHHHHHHHHHHHHHHHHHHHHHHHHHHHHHHTT-EEEE--SSS---TTS-HHHHEEE-TTSPEEEEE-HHHHHHHHHHT--STT------BSS-SSGGGB--HHHHHHHHHHHTT-SEEEEPPPTTTTPPPEEEEPPBPPGGGGGT-THHHHHHHHGGGSS--SPPP---S-----S------B---